Protein AF-H8Z3F2-F1 (afdb_monomer_lite)

Radius of gyration: 27.27 Å; chains: 1; bounding box: 40×105×62 Å

Sequence (216 aa):
MNASRNPQLLPAMNITLKPNFSTCLSTTRLISTASALVLAAPLAFAEPPPAPETPAESTSEADTAPASPAVAGADLSSLLDGVEHQCQYNKMLEGFWRHLANPKQAIGVLQPELQKAIGAISVTDQPDFRMYSIPVQGAWHQVPVKQIQFGLGKGNGIHVLMVEFDAAAPEAKAIFEPLVQRSKLDMANDPNNTLDATTDLVIDGGKARLICDLST

Secondary structure (DSSP, 8-state):
--------PPPP---------------------------PPP----PPPPP--------------PPPPP--SEE-HHHHTTTTTTTPPPHHHHHHHHTTTSHHHHHHTS-HHHHHHB-PPEEEE-SSEEEEEEEEEEEETTEEEEEEEEEEESSS--EEEEEEEEEEHHHHHHHHHHHHHHHHHHHHH-TT--S--EEEEEEETTEEEEEEE---

Structure (mmCIF, N/CA/C/O backbone):
data_AF-H8Z3F2-F1
#
_entry.id   AF-H8Z3F2-F1
#
loop_
_atom_site.group_PDB
_atom_site.id
_atom_site.type_symbol
_atom_site.label_atom_id
_atom_site.label_alt_id
_atom_site.label_comp_id
_atom_site.label_asym_id
_atom_site.label_entity_id
_atom_site.label_seq_id
_atom_site.pdbx_PDB_ins_code
_atom_site.Cartn_x
_atom_site.Cartn_y
_atom_site.Cartn_z
_atom_site.occupancy
_atom_site.B_iso_or_equiv
_atom_site.auth_seq_id
_atom_site.auth_comp_id
_atom_site.auth_asym_id
_atom_site.auth_atom_id
_atom_site.pdbx_PDB_model_num
ATOM 1 N N . MET A 1 1 ? 14.730 -54.551 1.389 1.00 47.25 1 MET A N 1
ATOM 2 C CA . MET A 1 1 ? 14.394 -54.009 0.055 1.00 47.25 1 MET A CA 1
ATOM 3 C C . MET A 1 1 ? 14.871 -52.563 0.028 1.00 47.25 1 MET A C 1
ATOM 5 O O . MET A 1 1 ? 14.254 -51.723 0.662 1.00 47.25 1 MET A O 1
ATOM 9 N N . ASN A 1 2 ? 16.040 -52.319 -0.569 1.00 41.19 2 ASN A N 1
ATOM 10 C CA . ASN A 1 2 ? 16.738 -51.028 -0.567 1.00 41.19 2 ASN A CA 1
ATOM 11 C C . ASN A 1 2 ? 16.450 -50.316 -1.894 1.00 41.19 2 ASN A C 1
ATOM 13 O O . ASN A 1 2 ? 16.889 -50.790 -2.940 1.00 41.19 2 ASN A O 1
ATOM 17 N N . ALA A 1 3 ? 15.703 -49.211 -1.867 1.00 45.97 3 ALA A N 1
ATOM 18 C CA . ALA A 1 3 ? 15.436 -48.404 -3.053 1.00 45.97 3 ALA A CA 1
ATOM 19 C C . ALA A 1 3 ? 16.428 -47.234 -3.105 1.00 45.97 3 ALA A C 1
ATOM 21 O O . ALA A 1 3 ? 16.240 -46.205 -2.460 1.00 45.97 3 ALA A O 1
ATOM 22 N N . SER A 1 4 ? 17.502 -47.435 -3.867 1.00 50.72 4 SER A N 1
ATOM 23 C CA . SER A 1 4 ? 18.488 -46.416 -4.221 1.00 50.72 4 SER A CA 1
ATOM 24 C C . SER A 1 4 ? 17.834 -45.378 -5.142 1.00 50.72 4 SER A C 1
ATOM 26 O O . SER A 1 4 ? 17.366 -45.727 -6.228 1.00 50.72 4 SER A O 1
ATOM 28 N N . ARG A 1 5 ? 17.741 -44.116 -4.704 1.00 57.03 5 ARG A N 1
ATOM 29 C CA . ARG A 1 5 ? 17.241 -43.005 -5.528 1.00 57.03 5 ARG A CA 1
ATOM 30 C C . ARG A 1 5 ? 18.414 -42.250 -6.139 1.00 57.03 5 ARG A C 1
ATOM 32 O O . ARG A 1 5 ? 19.226 -41.652 -5.446 1.00 57.03 5 ARG A O 1
ATOM 39 N N . ASN A 1 6 ? 18.448 -42.323 -7.460 1.00 51.03 6 ASN A N 1
ATOM 40 C CA . ASN A 1 6 ? 19.359 -41.671 -8.384 1.00 51.03 6 ASN A CA 1
ATOM 41 C C . ASN A 1 6 ? 19.037 -40.160 -8.466 1.00 51.03 6 ASN A C 1
ATOM 43 O O . ASN A 1 6 ? 17.912 -39.829 -8.849 1.00 51.03 6 ASN A O 1
ATOM 47 N N . PRO A 1 7 ? 19.946 -39.234 -8.110 1.00 59.22 7 PRO A N 1
ATOM 48 C CA . PRO A 1 7 ? 19.729 -37.812 -8.345 1.00 59.22 7 PRO A CA 1
ATOM 49 C C . PRO A 1 7 ? 20.079 -37.478 -9.801 1.00 59.22 7 PRO A C 1
ATOM 51 O O . PRO A 1 7 ? 21.246 -37.467 -10.189 1.00 59.22 7 PRO A O 1
ATOM 54 N N . GLN A 1 8 ? 19.062 -37.202 -10.622 1.00 55.94 8 GLN A N 1
ATOM 55 C CA . GLN A 1 8 ? 19.285 -36.595 -11.931 1.00 55.94 8 GLN A CA 1
ATOM 56 C C . GLN A 1 8 ? 19.782 -35.157 -11.750 1.00 55.94 8 GLN A C 1
ATOM 58 O O . GLN A 1 8 ? 19.056 -34.281 -11.283 1.00 55.94 8 GLN A O 1
ATOM 63 N N . LEU A 1 9 ? 21.038 -34.941 -12.135 1.00 50.53 9 LEU A N 1
ATOM 64 C CA . LEU A 1 9 ? 21.632 -33.634 -12.384 1.00 50.53 9 LEU A CA 1
ATOM 65 C C . LEU A 1 9 ? 20.908 -32.967 -13.561 1.00 50.53 9 LEU A C 1
ATOM 67 O O . LEU A 1 9 ? 20.954 -33.462 -14.686 1.00 50.53 9 LEU A O 1
ATOM 71 N N . LEU A 1 10 ? 20.246 -31.843 -13.295 1.00 58.44 10 LEU A N 1
ATOM 72 C CA . LEU A 1 10 ? 19.730 -30.955 -14.333 1.00 58.44 10 LEU A CA 1
ATOM 73 C C . LEU A 1 10 ? 20.900 -30.189 -14.983 1.00 58.44 10 LEU A C 1
ATOM 75 O O . LEU A 1 10 ? 21.820 -29.776 -14.272 1.00 58.44 10 LEU A O 1
ATOM 79 N N . PRO A 1 11 ? 20.892 -29.978 -16.311 1.00 56.69 11 PRO A N 1
ATOM 80 C CA . PRO A 1 11 ? 21.936 -29.223 -16.992 1.00 56.69 11 PRO A CA 1
ATOM 81 C C . PRO A 1 11 ? 21.843 -27.726 -16.666 1.00 56.69 11 PRO A C 1
ATOM 83 O O . PRO A 1 11 ? 20.770 -27.124 -16.723 1.00 56.69 11 PRO A O 1
ATOM 86 N N . ALA A 1 12 ? 22.992 -27.122 -16.357 1.00 48.47 12 ALA A N 1
ATOM 87 C CA . ALA A 1 12 ? 23.141 -25.684 -16.184 1.00 48.47 12 ALA A CA 1
ATOM 88 C C . ALA A 1 12 ? 22.830 -24.955 -17.503 1.00 48.47 12 ALA A C 1
ATOM 90 O O . ALA A 1 12 ? 23.524 -25.136 -18.506 1.00 48.47 12 ALA A O 1
ATOM 91 N N . MET A 1 13 ? 21.783 -24.129 -17.506 1.00 50.84 13 MET A N 1
ATOM 92 C CA . MET A 1 13 ? 21.494 -23.218 -18.610 1.00 50.84 13 MET A CA 1
ATOM 93 C C . MET A 1 13 ? 22.363 -21.965 -18.469 1.00 50.84 13 MET A C 1
ATOM 95 O O . MET A 1 13 ? 22.147 -21.142 -17.585 1.00 50.84 13 MET A O 1
ATOM 99 N N . ASN A 1 14 ? 23.345 -21.825 -19.358 1.00 45.72 14 ASN A N 1
ATOM 100 C CA . ASN A 1 14 ? 24.096 -20.588 -19.551 1.00 45.72 14 ASN A CA 1
ATOM 101 C C . ASN A 1 14 ? 23.210 -19.591 -20.312 1.00 45.72 14 ASN A C 1
ATOM 103 O O . ASN A 1 14 ? 23.039 -19.705 -21.526 1.00 45.72 14 ASN A O 1
ATOM 107 N N . ILE A 1 15 ? 22.631 -18.620 -19.605 1.00 47.56 15 ILE A N 1
ATOM 108 C CA . ILE A 1 15 ? 21.915 -17.500 -20.221 1.00 47.56 15 ILE A CA 1
ATOM 109 C C . ILE A 1 15 ? 22.942 -16.404 -20.522 1.00 47.56 15 ILE A C 1
ATOM 111 O O . ILE A 1 15 ? 23.370 -15.665 -19.640 1.00 47.56 15 ILE A O 1
ATOM 115 N N . THR A 1 16 ? 23.360 -16.307 -21.782 1.00 52.28 16 THR A N 1
ATOM 116 C CA . THR A 1 16 ? 24.150 -15.177 -22.283 1.00 52.28 16 THR A CA 1
ATOM 117 C C . THR A 1 16 ? 23.209 -14.014 -22.595 1.00 52.28 16 THR A C 1
ATOM 119 O O . THR A 1 16 ? 22.550 -14.001 -23.635 1.00 52.28 16 THR A O 1
ATOM 122 N N . LEU A 1 17 ? 23.142 -13.028 -21.700 1.00 47.72 17 LEU A N 1
ATOM 123 C CA . LEU A 1 17 ? 22.467 -11.756 -21.957 1.00 47.72 17 LEU A CA 1
ATOM 124 C C . LEU A 1 17 ? 23.341 -10.897 -22.885 1.00 47.72 17 LEU A C 1
ATOM 126 O O . LEU A 1 17 ? 24.473 -10.550 -22.551 1.00 47.72 17 LEU A O 1
ATOM 130 N N . LYS A 1 18 ? 22.818 -10.568 -24.071 1.00 47.97 18 LYS A N 1
ATOM 131 C CA . LYS A 1 18 ? 23.398 -9.552 -24.960 1.00 47.97 18 LYS A CA 1
ATOM 132 C C . LYS A 1 18 ? 23.050 -8.158 -24.421 1.00 47.97 18 LYS A C 1
ATOM 134 O O . LYS A 1 18 ? 21.864 -7.895 -24.233 1.00 47.97 18 LYS A O 1
ATOM 139 N N . PRO A 1 19 ? 24.016 -7.242 -24.243 1.00 53.50 19 PRO A N 1
ATOM 140 C CA . PRO A 1 19 ? 23.705 -5.852 -23.945 1.00 53.50 19 PRO A CA 1
ATOM 141 C C . PRO A 1 19 ? 23.246 -5.137 -25.225 1.00 53.50 19 PRO A C 1
ATOM 143 O O . PRO A 1 19 ? 24.023 -4.962 -26.164 1.00 53.50 19 PRO A O 1
ATOM 146 N N . ASN A 1 20 ? 21.982 -4.712 -25.266 1.00 49.91 20 ASN A N 1
ATOM 147 C CA . ASN A 1 20 ? 21.505 -3.732 -26.241 1.00 49.91 20 ASN A CA 1
ATOM 148 C C . ASN A 1 20 ? 21.832 -2.331 -25.711 1.00 49.91 20 ASN A C 1
ATOM 150 O O . ASN A 1 20 ? 21.048 -1.728 -24.984 1.00 49.91 20 ASN A O 1
ATOM 154 N N . PHE A 1 21 ? 23.004 -1.814 -26.078 1.00 43.78 21 PHE A N 1
ATOM 155 C CA . PHE A 1 21 ? 23.306 -0.392 -25.950 1.00 43.78 21 PHE A CA 1
ATOM 156 C C . PHE A 1 21 ? 22.496 0.375 -27.000 1.00 43.78 21 PHE A C 1
ATOM 158 O O . PHE A 1 21 ? 22.877 0.431 -28.168 1.00 43.78 21 PHE A O 1
ATOM 165 N N . SER A 1 22 ? 21.366 0.952 -26.590 1.00 50.03 22 SER A N 1
ATOM 166 C CA . SER A 1 22 ? 20.654 1.946 -27.393 1.00 50.03 22 SER A CA 1
ATOM 167 C C . SER A 1 22 ? 21.259 3.321 -27.119 1.00 50.03 22 SER A C 1
ATOM 169 O O . SER A 1 22 ? 20.998 3.960 -26.103 1.00 50.03 22 SER A O 1
ATOM 171 N N . THR A 1 23 ? 22.134 3.751 -28.020 1.00 44.69 23 THR A N 1
ATOM 172 C CA . THR A 1 23 ? 22.681 5.106 -28.083 1.00 44.69 23 THR A CA 1
ATOM 173 C C . THR A 1 23 ? 21.584 6.098 -28.475 1.00 44.69 23 THR A C 1
ATOM 175 O O . THR A 1 23 ? 21.249 6.207 -29.655 1.00 44.69 23 THR A O 1
ATOM 178 N N . CYS A 1 24 ? 21.050 6.859 -27.517 1.00 55.31 24 CYS A N 1
ATOM 179 C CA . CYS A 1 24 ? 20.302 8.079 -27.826 1.00 55.31 24 CYS A CA 1
ATOM 180 C C . CYS A 1 24 ? 21.289 9.222 -28.082 1.00 55.31 24 CYS A C 1
ATOM 182 O O . CYS A 1 24 ? 22.023 9.654 -27.194 1.00 55.31 24 CYS A O 1
ATOM 184 N N . LEU A 1 25 ? 21.315 9.669 -29.338 1.00 52.59 25 LEU A N 1
ATOM 185 C CA . LEU A 1 25 ? 22.133 10.766 -29.828 1.00 52.59 25 LEU A CA 1
ATOM 186 C C . LEU A 1 25 ? 21.828 12.083 -29.104 1.00 52.59 25 LEU A C 1
ATOM 188 O O . LEU A 1 25 ? 20.682 12.524 -29.013 1.00 52.59 25 LEU A O 1
ATOM 192 N N . SER A 1 26 ? 22.914 12.756 -28.725 1.00 44.03 26 SER A N 1
ATOM 193 C CA . SER A 1 26 ? 23.008 14.193 -28.495 1.00 44.03 26 SER A CA 1
ATOM 194 C C . SER A 1 26 ? 22.227 15.002 -29.528 1.00 44.03 26 SER A C 1
ATOM 196 O O . SER A 1 26 ? 22.496 14.921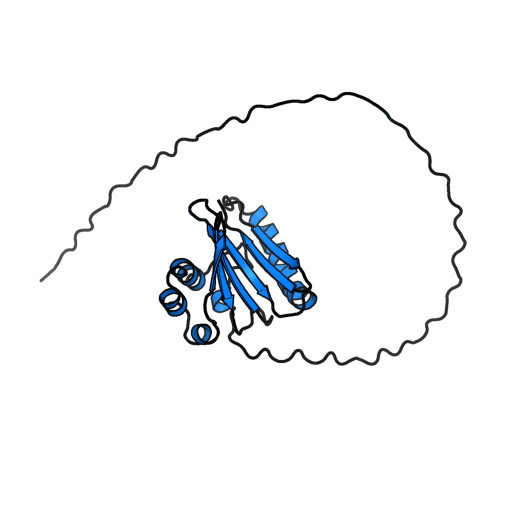 -30.725 1.00 44.03 26 SER A O 1
ATOM 198 N N . THR A 1 27 ? 21.361 15.897 -29.059 1.00 55.44 27 THR A N 1
ATOM 199 C CA . THR A 1 27 ? 21.069 17.136 -29.786 1.00 55.44 27 THR A CA 1
ATOM 200 C C . THR A 1 27 ? 21.371 18.312 -28.872 1.00 55.44 27 THR A C 1
ATOM 202 O O . THR A 1 27 ? 20.533 18.798 -28.118 1.00 55.44 27 THR A O 1
ATOM 205 N N . THR A 1 28 ? 22.621 18.751 -28.950 1.00 44.03 28 THR A N 1
ATOM 206 C CA . THR A 1 28 ? 23.117 20.014 -28.416 1.00 44.03 28 THR A CA 1
ATOM 207 C C . THR A 1 28 ? 22.370 21.166 -29.087 1.00 44.03 28 THR A C 1
ATOM 209 O O . THR A 1 28 ? 22.535 21.397 -30.284 1.00 44.03 28 THR A O 1
ATOM 212 N N . ARG A 1 29 ? 21.576 21.930 -28.330 1.00 56.56 29 ARG A N 1
ATOM 213 C CA . ARG A 1 29 ? 21.197 23.294 -28.721 1.00 56.56 29 ARG A CA 1
ATOM 214 C C . ARG A 1 29 ? 21.916 24.289 -27.819 1.00 56.56 29 ARG A C 1
ATOM 216 O O . ARG A 1 29 ? 21.545 24.503 -26.673 1.00 56.56 29 ARG A O 1
ATOM 223 N N . LEU A 1 30 ? 22.967 24.872 -28.388 1.00 50.91 30 LEU A N 1
ATOM 224 C CA . LEU A 1 30 ? 23.607 26.103 -27.943 1.00 50.91 30 LEU A CA 1
ATOM 225 C C . LEU A 1 30 ? 22.650 27.282 -28.181 1.00 50.91 30 LEU A C 1
ATOM 227 O O . LEU A 1 30 ? 22.303 27.570 -29.323 1.00 50.91 30 LEU A O 1
ATOM 231 N N . ILE A 1 31 ? 22.270 27.979 -27.113 1.00 58.66 31 ILE A N 1
ATOM 232 C CA . ILE A 1 31 ? 21.789 29.369 -27.133 1.00 58.66 31 ILE A CA 1
ATOM 233 C C . ILE A 1 31 ? 22.558 30.038 -25.985 1.00 58.66 31 ILE A C 1
ATOM 235 O O . ILE A 1 31 ? 22.337 29.727 -24.824 1.00 58.66 31 ILE A O 1
ATOM 239 N N . SER A 1 32 ? 23.721 30.626 -26.252 1.00 42.03 32 SER A N 1
ATOM 240 C CA . SER A 1 32 ? 23.921 32.008 -26.703 1.00 42.03 32 SER A CA 1
ATOM 241 C C . SER A 1 32 ? 23.367 33.069 -25.741 1.00 42.03 32 SER A C 1
ATOM 243 O O . SER A 1 32 ? 22.196 33.423 -25.781 1.00 42.03 32 SER A O 1
ATOM 245 N N . THR A 1 33 ? 24.316 33.630 -24.985 1.00 46.94 33 THR A N 1
ATOM 246 C CA . THR A 1 33 ? 24.495 35.055 -24.645 1.00 46.94 33 THR A CA 1
ATOM 247 C C . THR A 1 33 ? 23.558 35.769 -23.662 1.00 46.94 33 THR A C 1
ATOM 249 O O . THR A 1 33 ? 22.415 36.080 -23.963 1.00 46.94 33 THR A O 1
ATOM 252 N N . ALA A 1 34 ? 24.230 36.240 -22.601 1.00 42.25 34 ALA A N 1
ATOM 253 C CA . ALA A 1 34 ? 24.260 37.628 -22.130 1.00 42.25 34 ALA A CA 1
ATOM 254 C C . ALA A 1 34 ? 23.100 38.117 -21.253 1.00 42.25 34 ALA A C 1
ATOM 256 O O . ALA A 1 34 ? 22.035 38.476 -21.736 1.00 42.25 34 ALA A O 1
ATOM 257 N N . SER A 1 35 ? 23.397 38.366 -19.979 1.00 52.31 35 SER A N 1
ATOM 258 C CA . SER A 1 35 ? 23.731 39.721 -19.504 1.00 52.31 35 SER A CA 1
ATOM 259 C C . SER A 1 35 ? 23.700 39.754 -17.982 1.00 52.31 35 SER A C 1
ATOM 261 O O . SER A 1 35 ? 22.699 39.424 -17.354 1.00 52.31 35 SER A O 1
ATOM 263 N N . ALA A 1 36 ? 24.814 40.180 -17.394 1.00 50.94 36 ALA A N 1
ATOM 264 C CA . ALA A 1 36 ? 24.846 40.643 -16.022 1.00 50.94 36 ALA A CA 1
ATOM 265 C C . ALA A 1 36 ? 24.084 41.972 -15.931 1.00 50.94 36 ALA A C 1
ATOM 267 O O . ALA A 1 36 ? 24.409 42.917 -16.648 1.00 50.94 36 ALA A O 1
ATOM 268 N N . LEU A 1 37 ? 23.125 42.064 -15.013 1.00 52.41 37 LEU A N 1
ATOM 269 C CA . LEU A 1 37 ? 22.740 43.339 -14.426 1.00 52.41 37 LEU A CA 1
ATOM 270 C C . LEU A 1 37 ? 22.632 43.151 -12.914 1.00 52.41 37 LEU A C 1
ATOM 272 O O . LEU A 1 37 ? 21.680 42.580 -12.389 1.00 52.41 37 LEU A O 1
ATOM 276 N N . VAL A 1 38 ? 23.678 43.610 -12.235 1.00 50.09 38 VAL A N 1
ATOM 277 C CA . VAL A 1 38 ? 23.707 43.833 -10.795 1.00 50.09 38 VAL A CA 1
ATOM 278 C C . VAL A 1 38 ? 22.804 45.032 -10.518 1.00 50.09 38 VAL A C 1
ATOM 280 O O . VAL A 1 38 ? 23.149 46.160 -10.863 1.00 50.09 38 VAL A O 1
ATOM 283 N N . LEU A 1 39 ? 21.643 44.792 -9.914 1.00 57.66 39 LEU A N 1
ATOM 284 C CA . LEU A 1 39 ? 20.839 45.833 -9.281 1.00 57.66 39 LEU A CA 1
ATOM 285 C C . LEU A 1 39 ? 21.104 45.771 -7.779 1.00 57.66 39 LEU A C 1
ATOM 287 O O . LEU A 1 39 ? 20.685 44.845 -7.089 1.00 57.66 39 LEU A O 1
ATOM 291 N N . ALA A 1 40 ? 21.856 46.760 -7.301 1.00 54.59 40 ALA A N 1
ATOM 292 C CA . ALA A 1 40 ? 22.017 47.050 -5.888 1.00 54.59 40 ALA A CA 1
ATOM 293 C C . ALA A 1 40 ? 20.645 47.398 -5.291 1.00 54.59 40 ALA A C 1
ATOM 295 O O . ALA A 1 40 ? 19.999 48.352 -5.728 1.00 54.59 40 ALA A O 1
ATOM 296 N N . ALA A 1 41 ? 20.203 46.623 -4.303 1.00 60.72 41 ALA A N 1
ATOM 297 C CA . ALA A 1 41 ? 19.043 46.977 -3.499 1.00 60.72 41 ALA A CA 1
ATOM 298 C C . ALA A 1 41 ? 19.450 48.011 -2.426 1.00 60.72 41 ALA A C 1
ATOM 300 O O . ALA A 1 41 ? 20.522 47.878 -1.828 1.00 60.72 41 ALA A O 1
ATOM 301 N N . PRO A 1 42 ? 18.624 49.041 -2.178 1.00 57.78 42 PRO A N 1
ATOM 302 C CA . PRO A 1 42 ? 18.872 50.041 -1.148 1.00 57.78 42 PRO A CA 1
ATOM 303 C C . PRO A 1 42 ? 18.764 49.441 0.260 1.00 57.78 42 PRO A C 1
ATOM 305 O O . PRO A 1 42 ? 17.875 48.643 0.550 1.00 57.78 42 PRO A O 1
ATOM 308 N N . LEU A 1 43 ? 19.672 49.879 1.135 1.00 54.91 43 LEU A N 1
ATOM 309 C CA . LEU A 1 43 ? 19.636 49.675 2.582 1.00 54.91 43 LEU A CA 1
ATOM 310 C C . LEU A 1 43 ? 18.317 50.232 3.137 1.00 54.91 43 LEU A C 1
ATOM 312 O O . LEU A 1 43 ? 18.162 51.444 3.289 1.00 54.91 43 LEU A O 1
ATOM 316 N N . ALA A 1 44 ? 17.362 49.346 3.411 1.00 60.00 44 ALA A N 1
ATOM 317 C CA . ALA A 1 44 ? 16.165 49.690 4.156 1.00 60.00 44 ALA A CA 1
ATOM 318 C C . ALA A 1 44 ? 16.531 49.864 5.635 1.00 60.00 44 ALA A C 1
ATOM 320 O O . ALA A 1 44 ? 17.179 49.013 6.245 1.00 60.00 44 ALA A O 1
ATOM 321 N N . PHE A 1 45 ? 16.134 51.019 6.159 1.00 60.06 45 PHE A N 1
ATOM 322 C CA . PHE A 1 45 ? 16.208 51.434 7.551 1.00 60.06 45 PHE A CA 1
ATOM 323 C C . PHE A 1 45 ? 15.760 50.320 8.505 1.00 60.06 45 PHE A C 1
ATOM 325 O O . PHE A 1 45 ? 14.660 49.790 8.378 1.00 60.06 45 PHE A O 1
ATOM 332 N N . ALA A 1 46 ? 16.604 50.016 9.489 1.00 53.59 46 ALA A N 1
ATOM 333 C CA . ALA A 1 46 ? 16.205 49.250 10.657 1.00 53.59 46 ALA A CA 1
ATOM 334 C C . ALA A 1 46 ? 15.257 50.111 11.506 1.00 53.59 46 ALA A C 1
ATOM 336 O O . ALA A 1 46 ? 15.677 51.117 12.082 1.00 53.59 46 ALA A O 1
ATOM 337 N N . GLU A 1 47 ? 13.982 49.731 11.566 1.00 69.44 47 GLU A N 1
ATOM 338 C CA . GLU A 1 47 ? 13.080 50.215 12.609 1.00 69.44 47 GLU A CA 1
ATOM 339 C C . GLU A 1 47 ? 13.560 49.707 13.982 1.00 69.44 47 GLU A C 1
ATOM 341 O O . GLU A 1 47 ? 14.018 48.563 14.096 1.00 69.44 47 GLU A O 1
ATOM 346 N N . PRO A 1 48 ? 13.504 50.548 15.028 1.00 74.69 48 PRO A N 1
ATOM 347 C CA . PRO A 1 48 ? 13.857 50.146 16.381 1.00 74.69 48 PRO A CA 1
ATOM 348 C C . PRO A 1 48 ? 12.902 49.050 16.883 1.00 74.69 48 PRO A C 1
ATOM 350 O O . PRO A 1 48 ? 11.707 49.091 16.584 1.00 74.69 48 PRO A O 1
ATOM 353 N N . PRO A 1 49 ? 13.404 48.076 17.661 1.00 75.44 49 PRO A N 1
ATOM 354 C CA . PRO A 1 49 ? 12.580 46.989 18.168 1.00 75.44 49 PRO A CA 1
ATOM 355 C C . PRO A 1 49 ? 11.467 47.530 19.084 1.00 75.44 49 PRO A C 1
ATOM 357 O O . PRO A 1 49 ? 11.745 48.393 19.925 1.00 75.44 49 PRO A O 1
ATOM 360 N N . PRO A 1 50 ? 10.223 47.031 18.963 1.00 76.06 50 PRO A N 1
ATOM 361 C CA . PRO A 1 50 ? 9.179 47.322 19.935 1.00 76.06 50 PRO A CA 1
ATOM 362 C C . PRO A 1 50 ? 9.574 46.798 21.324 1.00 76.06 50 PRO A C 1
ATOM 364 O O . PRO A 1 50 ? 10.310 45.819 21.465 1.00 76.06 50 PRO A O 1
ATOM 367 N N . ALA A 1 51 ? 9.109 47.514 22.348 1.00 73.88 51 ALA A N 1
ATOM 368 C CA . ALA A 1 51 ? 9.377 47.264 23.759 1.00 73.88 51 ALA A CA 1
ATOM 369 C C . ALA A 1 51 ? 9.021 45.822 24.191 1.00 73.88 51 ALA A C 1
ATOM 371 O O . ALA A 1 51 ? 8.127 45.213 23.604 1.00 73.88 51 ALA A O 1
ATOM 372 N N . PRO A 1 52 ? 9.680 45.279 25.233 1.00 63.94 52 PRO A N 1
ATOM 373 C CA . PRO A 1 52 ? 9.347 43.969 25.781 1.00 63.94 52 PRO A CA 1
ATOM 374 C C . PRO A 1 52 ? 7.947 44.008 26.401 1.00 63.94 52 PRO A C 1
ATOM 376 O O . PRO A 1 52 ? 7.754 44.557 27.486 1.00 63.94 52 PRO A O 1
ATOM 379 N N . GLU A 1 53 ? 6.965 43.440 25.705 1.00 64.88 53 GLU A N 1
ATOM 380 C CA . GLU A 1 53 ? 5.647 43.206 26.279 1.00 64.88 53 GLU A CA 1
ATOM 381 C C . GLU A 1 53 ? 5.719 42.040 27.272 1.00 64.88 53 GLU A C 1
ATOM 383 O O . GLU A 1 53 ? 6.257 40.964 27.009 1.00 64.88 53 GLU A O 1
ATOM 388 N N . THR A 1 54 ? 5.216 42.336 28.463 1.00 67.38 54 THR A N 1
ATOM 389 C CA . THR A 1 54 ? 5.090 41.510 29.658 1.00 67.38 54 THR A CA 1
ATOM 390 C C . THR A 1 54 ? 4.562 40.099 29.352 1.00 67.38 54 THR A C 1
ATOM 392 O O . THR A 1 54 ? 3.601 39.967 28.593 1.00 67.38 54 THR A O 1
ATOM 395 N N . PRO A 1 55 ? 5.112 39.038 29.972 1.00 54.31 55 PRO A N 1
ATOM 396 C CA . PRO A 1 55 ? 4.611 37.683 29.790 1.00 54.31 55 PRO A CA 1
ATOM 397 C C . PRO A 1 55 ? 3.209 37.568 30.398 1.00 54.31 55 PRO A C 1
ATOM 399 O O . PRO A 1 55 ? 3.047 37.552 31.618 1.00 54.31 55 PRO A O 1
ATOM 402 N N . ALA A 1 56 ? 2.188 37.499 29.545 1.00 62.22 56 ALA A N 1
ATOM 403 C CA . ALA A 1 56 ? 0.878 37.023 29.953 1.00 62.22 56 ALA A CA 1
ATOM 404 C C . ALA A 1 56 ? 1.000 35.520 30.226 1.00 62.22 56 ALA A C 1
ATOM 406 O O . ALA A 1 56 ? 1.178 34.709 29.317 1.00 62.22 56 ALA A O 1
ATOM 407 N N . GLU A 1 57 ? 0.965 35.192 31.512 1.00 55.59 57 GLU A N 1
ATOM 408 C CA . GLU A 1 57 ? 0.800 33.862 32.079 1.00 55.59 57 GLU A CA 1
ATOM 409 C C . GLU A 1 57 ? -0.471 33.227 31.494 1.00 55.59 57 GLU A C 1
ATOM 411 O O . GLU A 1 57 ? -1.582 33.425 31.977 1.00 55.59 57 GLU A O 1
ATOM 416 N N . SER A 1 58 ? -0.308 32.524 30.374 1.00 56.84 58 SER A N 1
ATOM 417 C CA . SER A 1 58 ? -1.359 31.719 29.769 1.00 56.84 58 SER A CA 1
ATOM 418 C C . SER A 1 58 ? -1.297 30.347 30.420 1.00 56.84 58 SER A C 1
ATOM 420 O O . SER A 1 58 ? -0.490 29.488 30.056 1.00 56.84 58 SER A O 1
ATOM 422 N N . THR A 1 59 ? -2.118 30.176 31.451 1.00 50.91 59 THR A N 1
ATOM 423 C CA . THR A 1 59 ? -2.506 28.884 32.007 1.00 50.91 59 THR A CA 1
ATOM 424 C C . THR A 1 59 ? -3.003 27.987 30.874 1.00 50.91 59 THR A C 1
ATOM 426 O O . THR A 1 59 ? -4.160 28.063 30.469 1.00 50.91 59 THR A O 1
ATOM 429 N N . SER A 1 60 ? -2.109 27.147 30.345 1.00 52.47 60 SER A N 1
ATOM 430 C CA . SER A 1 60 ? -2.478 25.975 29.557 1.00 52.47 60 SER A CA 1
ATOM 431 C C . SER A 1 60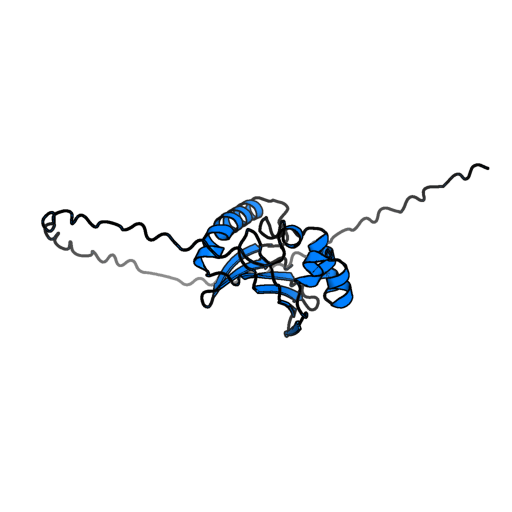 ? -3.169 25.001 30.498 1.00 52.47 60 SER A C 1
ATOM 433 O O . SER A 1 60 ? -2.522 24.212 31.187 1.00 52.47 60 SER A O 1
ATOM 435 N N . GLU A 1 61 ? -4.495 25.088 30.551 1.00 51.50 61 GLU A N 1
ATOM 436 C CA . GLU A 1 61 ? -5.318 23.941 30.894 1.00 51.50 61 GLU A CA 1
ATOM 437 C C . GLU A 1 61 ? -4.863 22.788 29.999 1.00 51.50 61 GLU A C 1
ATOM 439 O O . GLU A 1 61 ? -4.854 22.892 28.772 1.00 51.50 61 GLU A O 1
ATOM 444 N N . ALA A 1 62 ? -4.371 21.732 30.645 1.00 55.09 62 ALA A N 1
ATOM 445 C CA . ALA A 1 62 ? -3.998 20.488 30.011 1.00 55.09 62 ALA A CA 1
ATOM 446 C C . ALA A 1 62 ? -5.259 19.895 29.380 1.00 55.09 62 ALA A C 1
ATOM 448 O O . ALA A 1 62 ? -5.996 19.139 30.017 1.00 55.09 62 ALA A O 1
ATOM 449 N N . ASP A 1 63 ? -5.510 20.296 28.136 1.00 45.53 63 ASP A N 1
ATOM 450 C CA . ASP A 1 63 ? -6.467 19.669 27.250 1.00 45.53 63 ASP A CA 1
ATOM 451 C C . ASP A 1 63 ? -6.013 18.217 27.128 1.00 45.53 63 ASP A C 1
ATOM 453 O O . ASP A 1 63 ? -4.993 17.882 26.515 1.00 45.53 63 ASP A O 1
ATOM 457 N N . THR A 1 64 ? -6.693 17.370 27.894 1.00 56.34 64 THR A N 1
ATOM 458 C CA . THR A 1 64 ? -6.475 15.936 27.914 1.00 56.34 64 THR A CA 1
ATOM 459 C C . THR A 1 64 ? -6.922 15.466 26.546 1.00 56.34 64 THR A C 1
ATOM 461 O O . THR A 1 64 ? -8.105 15.200 26.344 1.00 56.34 64 THR A O 1
ATOM 464 N N . ALA A 1 65 ? -5.975 15.448 25.601 1.00 57.97 65 ALA A N 1
ATOM 465 C CA . ALA A 1 65 ? -6.196 14.973 24.250 1.00 57.97 65 ALA A CA 1
ATOM 466 C C . ALA A 1 65 ? -6.967 13.651 24.363 1.00 57.97 65 ALA A C 1
ATOM 468 O O . ALA A 1 65 ? -6.488 12.741 25.055 1.00 57.97 65 ALA A O 1
ATOM 469 N N . PRO A 1 66 ? -8.185 13.562 23.799 1.00 53.00 66 PRO A N 1
ATOM 470 C CA . PRO A 1 66 ? -9.012 12.382 23.957 1.00 53.00 66 PRO A CA 1
ATOM 471 C C . PRO A 1 66 ? -8.190 11.182 23.503 1.00 53.00 66 PRO A C 1
ATOM 473 O O . PRO A 1 66 ? -7.667 11.172 22.388 1.00 53.00 66 PRO A O 1
ATOM 476 N N . ALA A 1 67 ? -8.020 10.215 24.408 1.00 54.97 67 ALA A N 1
ATOM 477 C CA . ALA A 1 67 ? -7.321 8.975 24.120 1.00 54.97 67 ALA A CA 1
ATOM 478 C C . ALA A 1 67 ? -7.890 8.415 22.814 1.00 54.97 67 ALA A C 1
ATOM 480 O O . ALA A 1 67 ? -9.094 8.157 22.733 1.00 54.97 67 ALA A O 1
ATOM 481 N N . SER A 1 68 ? -7.032 8.321 21.791 1.00 55.00 68 SER A N 1
ATOM 482 C CA . SER A 1 68 ? -7.434 7.872 20.460 1.00 55.00 68 SER A CA 1
ATOM 483 C C . SER A 1 68 ? -8.191 6.548 20.621 1.00 55.00 68 SER A C 1
ATOM 485 O O . SER A 1 68 ? -7.685 5.654 21.313 1.00 55.00 68 SER A O 1
ATOM 487 N N . PRO A 1 69 ? -9.433 6.434 20.115 1.00 56.19 69 PRO A N 1
ATOM 488 C CA . PRO A 1 69 ? -10.261 5.262 20.351 1.00 56.19 69 PRO A CA 1
ATOM 489 C C . PRO A 1 69 ? -9.500 4.019 19.896 1.00 56.19 69 PRO A C 1
ATOM 491 O O . PRO A 1 69 ? -8.990 3.978 18.779 1.00 56.19 69 PRO A O 1
ATOM 494 N N . ALA A 1 70 ? -9.405 3.016 20.774 1.00 57.50 70 ALA A N 1
ATOM 495 C CA . ALA A 1 70 ? -8.776 1.744 20.445 1.00 57.50 70 ALA A CA 1
ATOM 496 C C . ALA A 1 70 ? -9.379 1.219 19.134 1.00 57.50 70 ALA A C 1
ATOM 498 O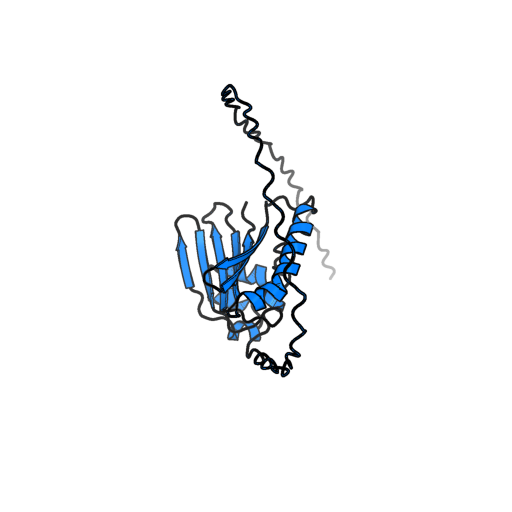 O . ALA A 1 70 ? -10.587 0.982 19.054 1.00 57.50 70 ALA A O 1
ATOM 499 N N . VAL A 1 71 ? -8.547 1.106 18.098 1.00 61.47 71 VAL A N 1
ATOM 500 C CA . VAL A 1 71 ? -8.999 0.765 16.749 1.00 61.47 71 VAL A CA 1
ATOM 501 C C . VAL A 1 71 ? -9.548 -0.658 16.773 1.00 61.47 71 VAL A C 1
ATOM 503 O O . VAL A 1 71 ? -8.800 -1.626 16.890 1.00 61.47 71 VAL A O 1
ATOM 506 N N . ALA A 1 72 ? -10.870 -0.793 16.698 1.00 65.94 72 ALA A N 1
ATOM 507 C CA . ALA A 1 72 ? -11.519 -2.087 16.563 1.00 65.94 72 ALA A CA 1
ATOM 508 C C . ALA A 1 72 ? -11.283 -2.604 15.135 1.00 65.94 72 ALA A C 1
ATOM 510 O O . ALA A 1 72 ? -11.918 -2.142 14.190 1.00 65.94 72 ALA A O 1
ATOM 511 N N . GLY A 1 73 ? -10.346 -3.536 14.964 1.00 86.12 73 GLY A N 1
ATOM 512 C CA . GLY A 1 73 ? -10.012 -4.109 13.660 1.00 86.12 73 GLY A CA 1
ATOM 513 C C . GLY A 1 73 ? -8.916 -5.168 13.746 1.00 86.12 73 GLY A C 1
ATOM 514 O O . GLY A 1 73 ? -8.325 -5.372 14.806 1.00 86.12 73 GLY A O 1
ATOM 515 N N . ALA A 1 74 ? -8.659 -5.861 12.635 1.00 94.38 74 ALA A N 1
ATOM 516 C CA . ALA A 1 74 ? -7.538 -6.796 12.553 1.00 94.38 74 ALA A CA 1
ATOM 517 C C . ALA A 1 74 ? -6.196 -6.050 12.519 1.00 94.38 74 ALA A C 1
ATOM 519 O O . ALA A 1 74 ? -6.093 -4.964 11.944 1.00 94.38 74 ALA A O 1
ATOM 520 N N . ASP A 1 75 ? -5.157 -6.656 13.090 1.00 96.38 75 ASP A N 1
ATOM 521 C CA . ASP A 1 75 ? -3.788 -6.177 12.917 1.00 96.38 75 ASP A CA 1
ATOM 522 C C . ASP A 1 75 ? -3.264 -6.586 11.533 1.00 96.38 75 ASP A C 1
ATOM 524 O O . ASP A 1 75 ? -3.070 -7.767 11.234 1.00 96.38 75 ASP A O 1
ATOM 528 N N . LEU A 1 76 ? -3.041 -5.592 10.676 1.00 97.56 76 LEU A N 1
ATOM 529 C CA . LEU A 1 76 ? -2.543 -5.776 9.316 1.00 97.56 76 LEU A CA 1
ATOM 530 C C . LEU A 1 76 ? -1.020 -5.910 9.263 1.00 97.56 76 LEU A C 1
ATOM 532 O O . LEU A 1 76 ? -0.489 -6.175 8.186 1.00 97.56 76 LEU A O 1
ATOM 536 N N . SER A 1 77 ? -0.315 -5.771 10.392 1.00 96.81 77 SER A N 1
ATOM 537 C CA . SER A 1 77 ? 1.151 -5.828 10.435 1.00 96.81 77 SER A CA 1
ATOM 538 C C . SER A 1 77 ? 1.675 -7.141 9.858 1.00 96.81 77 SER A C 1
ATOM 540 O O . SER A 1 77 ? 2.582 -7.123 9.044 1.00 96.81 77 SER A O 1
ATOM 542 N N . SER A 1 78 ? 1.036 -8.282 10.139 1.00 95.94 78 SER A N 1
ATOM 543 C CA . SER A 1 78 ? 1.451 -9.575 9.562 1.00 95.94 78 SER A CA 1
ATOM 544 C C . SER A 1 78 ? 1.332 -9.673 8.031 1.00 95.94 78 SER A C 1
ATOM 546 O O . SER A 1 78 ? 2.010 -10.499 7.419 1.00 95.94 78 SER A O 1
ATOM 548 N N . LEU A 1 79 ? 0.469 -8.859 7.413 1.00 97.50 79 LEU A N 1
ATOM 549 C CA . LEU A 1 79 ? 0.298 -8.793 5.963 1.00 97.50 79 LEU A CA 1
ATOM 550 C C . LEU A 1 79 ? 1.205 -7.732 5.337 1.00 97.50 79 LEU A C 1
ATOM 552 O O . LEU A 1 79 ? 1.749 -7.978 4.268 1.00 97.50 79 LEU A O 1
ATOM 556 N N . LEU A 1 80 ? 1.363 -6.575 5.979 1.00 97.88 80 LEU A N 1
ATOM 557 C CA . LEU A 1 80 ? 2.070 -5.413 5.430 1.00 97.88 80 LEU A CA 1
ATOM 558 C C . LEU A 1 80 ? 3.514 -5.262 5.932 1.00 97.88 80 LEU A C 1
ATOM 560 O O . LEU A 1 80 ? 4.187 -4.322 5.529 1.00 97.88 80 LEU A O 1
ATOM 564 N N . ASP A 1 81 ? 4.001 -6.180 6.768 1.00 96.06 81 ASP A N 1
ATOM 565 C CA . ASP A 1 81 ? 5.387 -6.191 7.248 1.00 96.06 81 ASP A CA 1
ATOM 566 C C . ASP A 1 81 ? 6.383 -6.136 6.083 1.00 96.06 81 ASP A C 1
ATOM 568 O O . ASP A 1 81 ? 6.309 -6.961 5.161 1.00 96.06 81 ASP A O 1
ATOM 572 N N . GLY A 1 82 ? 7.294 -5.162 6.153 1.00 95.62 82 GLY A N 1
ATOM 573 C CA . GLY A 1 82 ? 8.349 -4.916 5.172 1.00 95.62 82 GLY A CA 1
ATOM 574 C C . GLY A 1 82 ? 7.986 -3.904 4.083 1.00 95.62 82 GLY A C 1
ATOM 575 O O . GLY A 1 82 ? 8.879 -3.371 3.430 1.00 95.62 82 GLY A O 1
ATOM 576 N N . VAL A 1 83 ? 6.708 -3.567 3.896 1.00 97.00 83 VAL A N 1
ATOM 577 C CA . VAL A 1 83 ? 6.267 -2.630 2.845 1.00 97.00 83 VAL A CA 1
ATOM 578 C C . VAL A 1 83 ? 6.884 -1.241 3.046 1.00 97.00 83 VAL A C 1
ATOM 580 O O . VAL A 1 83 ? 7.361 -0.611 2.105 1.00 97.00 83 VAL A O 1
ATOM 583 N N . GLU A 1 84 ? 6.938 -0.786 4.290 1.00 95.31 84 GLU A N 1
ATOM 584 C CA . GLU A 1 84 ? 7.575 0.452 4.725 1.00 95.31 84 GLU A CA 1
ATOM 585 C C . GLU A 1 84 ? 9.112 0.386 4.756 1.00 95.31 84 GLU A C 1
ATOM 587 O O . GLU A 1 84 ? 9.752 1.423 4.915 1.00 95.31 84 GLU A O 1
ATOM 592 N N . HIS A 1 85 ? 9.701 -0.801 4.572 1.00 94.38 85 HIS A N 1
ATOM 593 C CA . HIS A 1 85 ? 11.141 -1.058 4.535 1.00 94.38 85 HIS A CA 1
ATOM 594 C C . HIS A 1 85 ? 11.561 -1.551 3.146 1.00 94.38 85 HIS A C 1
ATOM 596 O O . HIS A 1 85 ? 11.637 -2.746 2.875 1.00 94.38 85 HIS A O 1
ATOM 602 N N . GLN A 1 86 ? 11.875 -0.615 2.256 1.00 93.56 86 GLN A N 1
ATOM 603 C CA . GLN A 1 86 ? 12.301 -0.870 0.881 1.00 93.56 86 GLN A CA 1
ATOM 604 C C . GLN A 1 86 ? 11.271 -1.633 0.024 1.00 93.56 86 GLN A C 1
ATOM 606 O O . GLN A 1 86 ? 11.653 -2.403 -0.856 1.00 93.56 86 GLN A O 1
ATOM 611 N N . CYS A 1 87 ? 9.967 -1.435 0.255 1.00 94.94 87 CYS A N 1
ATOM 612 C CA . CYS A 1 87 ? 8.907 -2.119 -0.498 1.00 94.94 87 CYS A CA 1
ATOM 613 C C . CYS A 1 87 ? 9.010 -3.658 -0.442 1.00 94.94 87 CYS A C 1
ATOM 615 O O . CYS A 1 87 ? 8.601 -4.340 -1.383 1.00 94.94 87 CYS A O 1
ATOM 617 N N . GLN A 1 88 ? 9.565 -4.224 0.634 1.00 95.00 88 GLN A N 1
ATOM 618 C CA . GLN A 1 88 ? 9.769 -5.664 0.742 1.00 95.00 88 GLN A CA 1
ATOM 619 C C . GLN A 1 88 ? 8.448 -6.372 1.029 1.00 95.00 88 GLN A C 1
ATOM 621 O O . GLN A 1 88 ? 7.770 -6.100 2.017 1.00 95.00 88 GLN A O 1
ATOM 626 N N . TYR A 1 89 ? 8.071 -7.312 0.164 1.00 95.56 89 TYR A N 1
ATOM 627 C CA . TYR A 1 89 ? 6.852 -8.087 0.362 1.00 95.56 89 TYR A CA 1
ATOM 628 C C . TYR A 1 89 ? 7.171 -9.371 1.112 1.00 95.56 89 TYR A C 1
ATOM 630 O O . TYR A 1 89 ? 7.934 -10.219 0.648 1.00 95.56 89 TYR A O 1
ATOM 638 N N . ASN A 1 90 ? 6.535 -9.561 2.263 1.00 96.69 90 ASN A N 1
ATOM 639 C CA . ASN A 1 90 ? 6.559 -10.859 2.917 1.00 96.69 90 ASN A CA 1
ATOM 640 C C . ASN A 1 90 ? 5.810 -11.920 2.079 1.00 96.69 90 ASN A C 1
ATOM 642 O O . ASN A 1 90 ? 5.011 -11.622 1.187 1.00 96.69 90 ASN A O 1
ATOM 646 N N . LYS A 1 91 ? 6.021 -13.201 2.405 1.00 96.88 91 LYS A N 1
ATOM 647 C CA . LYS A 1 91 ? 5.440 -14.336 1.661 1.00 96.88 91 LYS A CA 1
ATOM 648 C C . LYS A 1 91 ? 3.911 -14.324 1.597 1.00 96.88 91 LYS A C 1
ATOM 650 O O . LYS A 1 91 ? 3.346 -14.848 0.637 1.00 96.88 91 LYS A O 1
ATOM 655 N N . MET A 1 92 ? 3.241 -13.790 2.620 1.00 96.81 92 MET A N 1
ATOM 656 C CA . MET A 1 92 ? 1.780 -13.728 2.642 1.00 96.81 92 MET A CA 1
ATOM 657 C C . MET A 1 92 ? 1.279 -12.684 1.649 1.00 96.81 92 MET A C 1
ATOM 659 O O . MET A 1 92 ? 0.425 -13.007 0.825 1.00 96.81 92 MET A O 1
ATOM 663 N N . LEU A 1 93 ? 1.850 -11.476 1.680 1.00 97.69 93 LEU A N 1
ATOM 664 C CA . LEU A 1 93 ? 1.551 -10.417 0.721 1.00 97.69 93 LEU A CA 1
ATOM 665 C C . LEU A 1 93 ? 1.869 -10.863 -0.704 1.00 97.69 93 LEU A C 1
ATOM 667 O O . LEU A 1 93 ? 1.056 -10.666 -1.605 1.00 97.69 93 LEU A O 1
ATOM 671 N N . GLU A 1 94 ? 3.005 -11.543 -0.890 1.00 96.56 94 GLU A N 1
ATOM 672 C CA . GLU A 1 94 ? 3.384 -12.135 -2.169 1.00 96.56 94 GLU A CA 1
ATOM 673 C C . GLU A 1 94 ? 2.351 -13.124 -2.708 1.00 96.56 94 GLU A C 1
ATOM 675 O O . GLU A 1 94 ? 1.948 -13.051 -3.869 1.00 96.56 94 GLU A O 1
ATOM 680 N N . GLY A 1 95 ? 1.922 -14.065 -1.866 1.00 96.75 95 GLY A N 1
ATOM 681 C CA . GLY A 1 95 ? 0.875 -15.013 -2.226 1.00 96.75 95 GLY A CA 1
ATOM 682 C C . GLY A 1 95 ? -0.437 -14.301 -2.544 1.00 96.75 95 GLY A C 1
ATOM 683 O O . GLY A 1 95 ? -1.086 -14.619 -3.540 1.00 96.75 95 GLY A O 1
ATOM 684 N N . PHE A 1 96 ? -0.800 -13.306 -1.734 1.00 97.19 96 PHE A N 1
ATOM 685 C CA . PHE A 1 96 ? -2.037 -12.556 -1.892 1.00 97.19 96 PHE A CA 1
ATOM 686 C C . PHE A 1 96 ? -2.085 -11.844 -3.244 1.00 97.19 96 PHE A C 1
ATOM 688 O O . PHE A 1 96 ? -3.024 -12.066 -4.013 1.00 97.19 96 PHE A O 1
ATOM 695 N N . TRP A 1 97 ? -1.054 -11.059 -3.582 1.00 95.06 97 TRP A N 1
ATOM 696 C CA . TRP A 1 97 ? -1.057 -10.281 -4.821 1.00 95.06 97 TRP A CA 1
ATOM 697 C C . TRP A 1 97 ? -0.999 -11.170 -6.069 1.00 95.06 97 TRP A C 1
ATOM 699 O O . TRP A 1 97 ? -1.722 -10.915 -7.034 1.00 95.06 97 TRP A O 1
ATOM 709 N N . ARG A 1 98 ? -0.226 -12.270 -6.046 1.00 95.56 98 ARG A N 1
ATOM 710 C CA . ARG A 1 98 ? -0.139 -13.222 -7.175 1.00 95.56 98 ARG A CA 1
ATOM 711 C C . ARG A 1 98 ? -1.487 -13.850 -7.522 1.00 95.56 98 ARG A C 1
ATOM 713 O O . ARG A 1 98 ? -1.716 -14.222 -8.672 1.00 95.56 98 ARG A O 1
ATOM 720 N N . HIS A 1 99 ? -2.382 -13.964 -6.543 1.00 97.00 99 HIS A N 1
ATOM 721 C CA . HIS A 1 99 ? -3.706 -14.547 -6.719 1.00 97.00 99 HIS A CA 1
ATOM 722 C C . HIS A 1 99 ? -4.823 -13.513 -6.925 1.00 97.00 99 HIS A C 1
ATOM 724 O O . HIS A 1 99 ? -5.972 -13.924 -7.068 1.00 97.00 99 HIS A O 1
ATOM 730 N N . LEU A 1 100 ? -4.539 -12.204 -7.016 1.00 95.06 100 LEU A N 1
ATOM 731 C CA . LEU A 1 100 ? -5.573 -11.156 -7.153 1.00 95.06 100 LEU A CA 1
ATOM 732 C C . LEU A 1 100 ? -6.487 -11.323 -8.374 1.00 95.06 100 LEU A C 1
ATOM 734 O O . LEU A 1 100 ? -7.650 -10.923 -8.331 1.00 95.06 100 LEU A O 1
ATOM 738 N N . ALA A 1 101 ? -6.009 -11.978 -9.436 1.00 93.06 101 ALA A N 1
ATOM 739 C CA . ALA A 1 101 ? -6.834 -12.336 -10.591 1.00 93.06 101 ALA A CA 1
ATOM 740 C C . ALA A 1 101 ? -8.001 -13.287 -10.237 1.00 93.06 101 ALA A C 1
ATOM 742 O O . ALA A 1 101 ? -8.980 -13.370 -10.977 1.00 93.06 101 ALA A O 1
ATOM 743 N N . ASN A 1 102 ? -7.917 -13.995 -9.106 1.00 95.88 102 ASN A N 1
ATOM 744 C CA . ASN A 1 102 ? -8.983 -14.804 -8.532 1.00 95.88 102 ASN A CA 1
ATOM 745 C C . ASN A 1 102 ? -9.205 -14.410 -7.056 1.00 95.88 102 ASN A C 1
ATOM 747 O O . ASN A 1 102 ? -8.594 -15.003 -6.164 1.00 95.88 102 ASN A O 1
ATOM 751 N N . PRO A 1 103 ? -10.125 -13.465 -6.771 1.00 93.56 103 PRO A N 1
ATOM 752 C CA . PRO A 1 103 ? -10.355 -12.942 -5.423 1.00 93.56 103 PRO A CA 1
ATOM 753 C C . PRO A 1 103 ? -10.568 -14.005 -4.340 1.00 93.56 103 PRO A C 1
ATOM 755 O O . PRO A 1 103 ? -10.086 -13.854 -3.221 1.00 93.56 103 PRO A O 1
ATOM 758 N N . LYS A 1 104 ? -11.244 -15.116 -4.666 1.00 95.06 104 LYS A N 1
ATOM 759 C CA . LYS A 1 104 ? -11.467 -16.210 -3.706 1.00 95.06 104 LYS A CA 1
ATOM 760 C C . LYS A 1 104 ? -10.162 -16.906 -3.320 1.00 95.06 104 LYS A C 1
ATOM 762 O O . LYS A 1 104 ? -9.981 -17.248 -2.157 1.00 95.06 104 LYS A O 1
ATOM 767 N N . GLN A 1 105 ? -9.269 -17.120 -4.286 1.00 96.44 105 GLN A N 1
ATOM 768 C CA . GLN A 1 105 ? -7.953 -17.704 -4.022 1.00 96.44 105 GLN A CA 1
ATOM 769 C C . GLN A 1 105 ? -7.053 -16.723 -3.273 1.00 96.44 105 GLN A C 1
ATOM 771 O O . GLN A 1 105 ? -6.411 -17.139 -2.316 1.00 96.44 105 GLN A O 1
ATOM 776 N N . ALA A 1 106 ? -7.057 -15.438 -3.650 1.00 96.81 106 ALA A N 1
ATOM 777 C CA . ALA A 1 106 ? -6.301 -14.403 -2.945 1.00 96.81 106 ALA A CA 1
ATOM 778 C C . ALA A 1 106 ? -6.682 -14.351 -1.461 1.00 96.81 106 ALA A C 1
ATOM 780 O O . ALA A 1 106 ? -5.829 -14.491 -0.595 1.00 96.81 106 ALA A O 1
ATOM 781 N N . ILE A 1 107 ? -7.975 -14.257 -1.146 1.00 96.12 107 ILE A N 1
ATOM 782 C CA . ILE A 1 107 ? -8.437 -14.249 0.249 1.00 96.12 107 ILE A CA 1
ATOM 783 C C . ILE A 1 107 ? -8.056 -15.556 0.964 1.00 96.12 107 ILE A C 1
ATOM 785 O O . ILE A 1 107 ? -7.656 -15.528 2.124 1.00 96.12 107 ILE A O 1
ATOM 789 N N . GLY A 1 108 ? -8.105 -16.697 0.270 1.00 96.56 108 GLY A N 1
ATOM 790 C CA . GLY A 1 108 ? -7.765 -18.003 0.835 1.00 96.56 108 GLY A CA 1
ATOM 791 C C . GLY A 1 108 ? -6.314 -18.164 1.307 1.00 96.56 108 GLY A C 1
ATOM 792 O O . GLY A 1 108 ? -6.062 -19.052 2.120 1.00 96.56 108 GLY A O 1
ATOM 793 N N . VAL A 1 109 ? -5.370 -17.331 0.845 1.00 96.44 109 VAL A N 1
ATOM 794 C CA . VAL A 1 109 ? -3.976 -17.371 1.334 1.00 96.44 109 VAL A CA 1
ATOM 795 C C . VAL A 1 109 ? -3.761 -16.592 2.634 1.00 96.44 109 VAL A C 1
ATOM 797 O O . VAL A 1 109 ? -2.723 -16.750 3.276 1.00 96.44 109 VAL A O 1
ATOM 800 N N . LEU A 1 110 ? -4.718 -15.746 3.022 1.00 96.62 110 LEU A N 1
ATOM 801 C CA . LEU A 1 110 ? -4.629 -14.937 4.233 1.00 96.62 110 LEU A CA 1
ATOM 802 C C . LEU A 1 110 ? -4.942 -15.769 5.477 1.00 96.62 110 LEU A C 1
ATOM 804 O O . LEU A 1 110 ? -5.657 -16.770 5.418 1.00 96.62 110 LEU A O 1
ATOM 808 N N . GLN A 1 111 ? -4.465 -15.317 6.634 1.00 95.50 111 GLN A N 1
ATOM 809 C CA . GLN A 1 111 ? -4.855 -15.911 7.912 1.00 95.50 111 GLN A CA 1
ATOM 810 C C . GLN A 1 111 ? -6.347 -15.665 8.212 1.00 95.50 111 GLN A C 1
ATOM 812 O O . GLN A 1 111 ? -6.887 -14.641 7.788 1.00 95.50 111 GLN A O 1
ATOM 817 N N . PRO A 1 112 ? -7.025 -16.547 8.975 1.00 95.25 112 PRO A N 1
ATOM 818 C CA . PRO A 1 112 ? -8.469 -16.444 9.215 1.00 95.25 112 PRO A CA 1
ATOM 819 C C . PRO A 1 112 ? -8.947 -15.104 9.789 1.00 95.25 112 PRO A C 1
ATOM 821 O O . PRO A 1 112 ? -10.070 -14.689 9.513 1.00 95.25 112 PRO A O 1
ATOM 824 N N . GLU A 1 113 ? -8.125 -14.427 10.592 1.00 94.69 113 GLU A N 1
ATOM 825 C CA . GLU A 1 113 ? -8.451 -13.104 11.141 1.00 94.69 113 GLU A CA 1
ATOM 826 C C . GLU A 1 113 ? -8.465 -12.031 10.048 1.00 94.69 113 GLU A C 1
ATOM 828 O O . GLU A 1 113 ? -9.439 -11.289 9.922 1.00 94.69 113 GLU A O 1
ATOM 833 N N . LEU A 1 114 ? -7.448 -12.026 9.183 1.00 96.25 114 LEU A N 1
ATOM 834 C CA . LEU A 1 114 ? -7.366 -11.124 8.037 1.00 96.25 114 LEU A CA 1
ATOM 835 C C . LEU A 1 114 ? -8.477 -11.396 7.021 1.00 96.25 114 LEU A C 1
ATOM 837 O O . LEU A 1 114 ? -9.077 -10.455 6.516 1.00 96.25 114 LEU A O 1
ATOM 841 N N . GLN A 1 115 ? -8.828 -12.661 6.771 1.00 96.44 115 GLN A N 1
ATOM 842 C CA . GL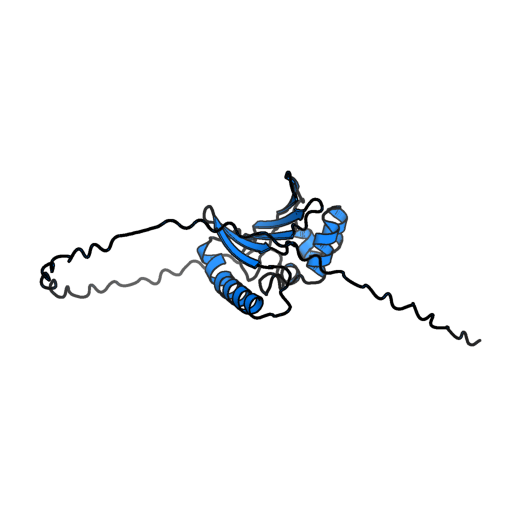N A 1 115 ? -9.930 -13.011 5.863 1.00 96.44 115 GLN A CA 1
ATOM 843 C C . GLN A 1 115 ? -11.253 -12.328 6.239 1.00 96.44 115 GLN A C 1
ATOM 845 O O . GLN A 1 115 ? -12.025 -11.973 5.354 1.00 96.44 115 GLN A O 1
ATOM 850 N N . LYS A 1 116 ? -11.513 -12.133 7.538 1.00 95.69 116 LYS A N 1
ATOM 851 C CA . LYS A 1 116 ? -12.717 -11.448 8.036 1.00 95.69 116 LYS A CA 1
ATOM 852 C C . LYS A 1 116 ? -12.627 -9.926 7.918 1.00 95.69 116 LYS A C 1
ATOM 854 O O . LYS A 1 116 ? -13.660 -9.270 7.845 1.00 95.69 116 LYS A O 1
ATOM 859 N N . ALA A 1 117 ? -11.412 -9.382 7.932 1.00 95.75 117 ALA A N 1
ATOM 860 C CA . ALA A 1 117 ? -11.151 -7.952 7.824 1.00 95.75 117 ALA A CA 1
ATOM 861 C C . ALA A 1 117 ? -11.146 -7.448 6.375 1.00 95.75 117 ALA A C 1
ATOM 863 O O . ALA A 1 117 ? -11.338 -6.255 6.145 1.00 95.75 117 ALA A O 1
ATOM 864 N N . ILE A 1 118 ? -10.924 -8.331 5.400 1.00 96.12 118 ILE A N 1
ATOM 865 C CA . ILE A 1 118 ? -10.923 -7.985 3.978 1.00 96.12 118 ILE A CA 1
ATOM 866 C C . ILE A 1 118 ? -12.356 -7.893 3.434 1.00 96.12 118 ILE A C 1
ATOM 868 O O . ILE A 1 118 ? -13.156 -8.820 3.550 1.00 96.12 118 ILE A O 1
ATOM 872 N N . GLY A 1 119 ? -12.667 -6.765 2.796 1.00 95.44 119 GLY A N 1
ATOM 873 C CA . GLY A 1 119 ? -13.905 -6.543 2.058 1.00 95.44 119 GLY A CA 1
ATOM 874 C C . GLY A 1 119 ? -13.894 -7.138 0.646 1.00 95.44 119 GLY A C 1
ATOM 875 O O . GLY A 1 119 ? -12.968 -7.830 0.221 1.00 95.44 119 GLY A O 1
ATOM 876 N N . ALA A 1 120 ? -14.948 -6.854 -0.121 1.00 96.88 120 ALA A N 1
ATOM 877 C CA . ALA A 1 120 ? -15.030 -7.287 -1.512 1.00 96.88 120 ALA A CA 1
ATOM 878 C C . ALA A 1 120 ? -13.966 -6.584 -2.374 1.00 96.88 120 ALA A C 1
ATOM 880 O O . ALA A 1 120 ? -13.888 -5.357 -2.390 1.00 96.88 120 ALA A O 1
ATOM 881 N N . ILE A 1 121 ? -13.181 -7.368 -3.117 1.00 97.75 121 ILE A N 1
ATOM 882 C CA . ILE A 1 121 ? -12.167 -6.854 -4.044 1.00 97.75 121 ILE A CA 1
ATOM 883 C C . ILE A 1 121 ? -12.863 -6.294 -5.286 1.00 97.75 121 ILE A C 1
ATOM 885 O O . ILE A 1 121 ? -13.563 -7.026 -5.990 1.00 97.75 121 ILE A O 1
ATOM 889 N N . SER A 1 122 ? -12.645 -5.013 -5.575 1.00 97.75 122 SER A N 1
ATOM 890 C CA . SER A 1 122 ? -13.083 -4.372 -6.818 1.00 97.75 122 SER A CA 1
ATOM 891 C C . SER A 1 122 ? -11.919 -4.220 -7.789 1.00 97.75 122 SER A C 1
ATOM 893 O O . SER A 1 122 ? -10.788 -3.985 -7.366 1.00 97.75 122 SER A O 1
ATOM 895 N N . VAL A 1 123 ? -12.199 -4.316 -9.089 1.00 97.88 123 VAL A N 1
ATOM 896 C CA . VAL A 1 123 ? -11.190 -4.166 -10.143 1.00 97.88 123 VAL A CA 1
ATOM 897 C C . VAL A 1 123 ? -11.622 -3.072 -11.106 1.00 97.88 123 VAL A C 1
ATOM 899 O O . VAL A 1 123 ? -12.704 -3.152 -11.686 1.00 97.88 123 VAL A O 1
ATOM 902 N N . THR A 1 124 ? -10.755 -2.086 -11.299 1.00 98.06 124 THR A N 1
ATOM 903 C CA . THR A 1 124 ? -10.921 -1.028 -12.296 1.00 98.06 124 THR A CA 1
ATOM 904 C C . THR A 1 124 ? -9.869 -1.212 -13.377 1.00 98.06 124 THR A C 1
ATOM 906 O O . THR A 1 124 ? -8.668 -1.212 -13.101 1.00 98.06 124 THR A O 1
ATOM 909 N N . ASP A 1 125 ? -10.315 -1.388 -14.615 1.00 98.00 125 ASP A N 1
ATOM 910 C CA . ASP A 1 125 ? -9.429 -1.532 -15.766 1.00 98.00 125 ASP A CA 1
ATOM 911 C C . ASP A 1 125 ? -9.033 -0.137 -16.274 1.00 98.00 125 ASP A C 1
ATOM 913 O O . ASP A 1 125 ? -9.893 0.682 -16.590 1.00 98.00 125 ASP A O 1
ATOM 917 N N . GLN A 1 126 ? -7.731 0.142 -16.310 1.00 97.50 126 GLN A N 1
ATOM 918 C CA . GLN A 1 126 ? -7.144 1.355 -16.883 1.00 97.50 126 GLN A CA 1
ATOM 919 C C . GLN A 1 126 ? -6.447 0.997 -18.203 1.00 97.50 126 GLN A C 1
ATOM 921 O O . GLN A 1 126 ? -6.200 -0.187 -18.445 1.00 97.50 126 GLN A O 1
ATOM 926 N N . PRO A 1 127 ? -6.110 1.962 -19.079 1.00 97.56 127 PRO A N 1
ATOM 927 C CA . PRO A 1 127 ? -5.444 1.657 -20.347 1.00 97.56 127 PRO A CA 1
ATOM 928 C C . PRO A 1 127 ? -4.202 0.765 -20.182 1.00 97.56 127 PRO A C 1
ATOM 930 O O . PRO A 1 127 ? -4.119 -0.278 -20.830 1.00 97.56 127 PRO A O 1
ATOM 933 N N . ASP A 1 128 ? -3.329 1.095 -19.226 1.00 97.31 128 ASP A N 1
ATOM 934 C CA . ASP A 1 128 ? -2.005 0.471 -19.086 1.00 97.31 128 ASP A CA 1
ATOM 935 C C . ASP A 1 128 ? -1.896 -0.552 -17.944 1.00 97.31 128 ASP A C 1
ATOM 937 O O . ASP A 1 128 ? -0.969 -1.362 -17.906 1.00 97.31 128 ASP A O 1
ATOM 941 N N . PHE A 1 129 ? -2.845 -0.546 -17.008 1.00 97.69 129 PHE A N 1
ATOM 942 C CA . PHE A 1 129 ? -2.812 -1.392 -15.816 1.00 97.69 129 PHE A CA 1
ATOM 943 C C . PHE A 1 129 ? -4.222 -1.734 -15.319 1.00 97.69 129 PHE A C 1
ATOM 945 O O . PHE A 1 129 ? -5.225 -1.188 -15.775 1.00 97.69 129 PHE A O 1
ATOM 952 N N . ARG A 1 130 ? -4.318 -2.667 -14.375 1.00 97.94 130 ARG A N 1
ATOM 953 C CA . ARG A 1 130 ? -5.532 -2.949 -13.603 1.00 97.94 130 ARG A CA 1
ATOM 954 C C . ARG A 1 130 ? -5.322 -2.500 -12.174 1.00 97.94 130 ARG A C 1
ATOM 956 O O . ARG A 1 130 ? -4.322 -2.873 -11.568 1.00 97.94 130 ARG A O 1
ATOM 963 N N . MET A 1 131 ? -6.270 -1.736 -11.648 1.00 98.31 131 MET A N 1
ATOM 964 C CA . MET A 1 131 ? -6.293 -1.360 -10.244 1.00 98.31 131 MET A CA 1
ATOM 965 C C . MET A 1 131 ? -7.191 -2.324 -9.476 1.00 98.31 131 MET A C 1
ATOM 967 O O . MET A 1 131 ? -8.394 -2.375 -9.726 1.00 98.31 131 MET A O 1
ATOM 971 N N . TYR A 1 132 ? -6.619 -3.071 -8.542 1.00 98.38 132 TYR A N 1
ATOM 972 C CA . TYR A 1 132 ? -7.358 -3.857 -7.560 1.00 98.38 132 TYR A CA 1
ATOM 973 C C . TYR A 1 132 ? -7.487 -3.017 -6.299 1.00 98.38 132 TYR A C 1
ATOM 975 O O . TYR A 1 132 ? -6.471 -2.609 -5.749 1.00 98.38 132 TYR A O 1
ATOM 983 N N . SER A 1 133 ? -8.705 -2.769 -5.832 1.00 98.44 133 SER A N 1
ATOM 984 C CA . SER A 1 133 ? -8.956 -2.054 -4.579 1.00 98.44 133 SER A CA 1
ATOM 985 C C . SER A 1 133 ? -9.594 -3.008 -3.580 1.00 98.44 133 SER A C 1
ATOM 987 O O . SER A 1 133 ? -10.598 -3.659 -3.877 1.00 98.44 133 SER A O 1
ATOM 989 N N . ILE A 1 134 ? -8.980 -3.111 -2.406 1.00 98.25 134 ILE A N 1
ATOM 990 C CA . ILE A 1 134 ? -9.345 -4.042 -1.348 1.00 98.25 134 ILE A CA 1
ATOM 991 C C . ILE A 1 134 ? -9.670 -3.220 -0.098 1.00 98.25 134 ILE A C 1
ATOM 993 O O . ILE A 1 134 ? -8.748 -2.787 0.597 1.00 98.25 134 ILE A O 1
ATOM 997 N N . PRO A 1 135 ? -10.957 -2.973 0.201 1.00 98.25 135 PRO A N 1
ATOM 998 C CA . PRO A 1 135 ? -11.357 -2.377 1.470 1.00 98.25 135 PRO A CA 1
ATOM 999 C C . PRO A 1 135 ? -10.907 -3.272 2.624 1.00 98.25 135 PRO A C 1
ATOM 1001 O O . PRO A 1 135 ? -11.033 -4.495 2.532 1.00 98.25 135 PRO A O 1
ATOM 1004 N N . VAL A 1 136 ? -10.405 -2.681 3.705 1.00 97.62 136 VAL A N 1
ATOM 1005 C CA . VAL A 1 136 ? -9.943 -3.433 4.880 1.00 97.62 136 VAL A CA 1
ATOM 1006 C C . VAL A 1 136 ? -10.500 -2.827 6.164 1.00 97.62 136 VAL A C 1
ATOM 1008 O O . VAL A 1 136 ? -10.716 -1.624 6.247 1.00 97.62 136 VAL A O 1
ATOM 1011 N N . GLN A 1 137 ? -10.749 -3.668 7.163 1.00 97.00 137 GLN A N 1
ATOM 1012 C CA . GLN A 1 137 ? -11.139 -3.266 8.516 1.00 97.00 137 GLN A CA 1
ATOM 1013 C C . GLN A 1 137 ? -10.022 -3.647 9.485 1.00 97.00 137 GLN A C 1
ATOM 1015 O O . GLN A 1 137 ? -10.017 -4.731 10.076 1.00 97.00 137 GLN A O 1
ATOM 1020 N N . GLY A 1 138 ? -9.033 -2.771 9.611 1.00 96.56 138 GLY A N 1
ATOM 1021 C CA . GLY A 1 138 ? -7.853 -3.054 10.411 1.00 96.56 138 GLY A CA 1
ATOM 1022 C C . GLY A 1 138 ? -6.951 -1.851 10.600 1.00 96.56 138 GLY A C 1
ATOM 1023 O O . GLY A 1 138 ? -7.218 -0.759 10.095 1.00 96.56 138 GLY A O 1
ATOM 1024 N N . ALA A 1 139 ? -5.873 -2.075 11.336 1.00 97.62 139 ALA A N 1
ATOM 1025 C CA . ALA A 1 139 ? -4.844 -1.082 11.583 1.00 97.62 139 ALA A CA 1
ATOM 1026 C C . ALA A 1 139 ? -3.470 -1.629 11.207 1.00 97.62 139 ALA A C 1
ATOM 1028 O O . ALA A 1 139 ? -3.227 -2.831 11.292 1.00 97.62 139 ALA A O 1
ATOM 1029 N N . TRP A 1 140 ? -2.563 -0.735 10.835 1.00 97.81 140 TRP A N 1
ATOM 1030 C CA . TRP A 1 140 ? -1.154 -1.036 10.610 1.00 97.81 140 TRP A CA 1
ATOM 1031 C C . TRP A 1 140 ? -0.316 -0.017 11.375 1.00 97.81 140 TRP A C 1
ATOM 1033 O O . TRP A 1 140 ? -0.554 1.182 11.251 1.00 97.81 140 TRP A O 1
ATOM 1043 N N . HIS A 1 141 ? 0.595 -0.484 12.235 1.00 96.19 141 HIS A N 1
ATOM 1044 C CA . HIS A 1 141 ? 1.256 0.365 13.239 1.00 96.19 141 HIS A CA 1
ATOM 1045 C C . HIS A 1 141 ? 0.262 1.214 14.052 1.00 96.19 141 HIS A C 1
ATOM 1047 O O . HIS A 1 141 ? 0.498 2.389 14.304 1.00 96.19 141 HIS A O 1
ATOM 1053 N N . GLN A 1 142 ? -0.874 0.617 14.439 1.00 95.56 142 GLN A N 1
ATOM 1054 C CA . GLN A 1 142 ? -1.978 1.281 15.153 1.00 95.56 142 GLN A CA 1
ATOM 1055 C C . GLN A 1 142 ? -2.710 2.380 14.361 1.00 95.56 142 GLN A C 1
ATOM 1057 O O . GLN A 1 142 ? -3.648 2.969 14.886 1.00 95.56 142 GLN A O 1
ATOM 1062 N N . VAL A 1 143 ? -2.364 2.605 13.091 1.00 96.50 143 VAL A N 1
ATOM 1063 C CA . VAL A 1 143 ? -3.057 3.555 12.215 1.00 96.50 143 VAL A CA 1
ATOM 1064 C C . VAL A 1 143 ? -4.152 2.827 11.433 1.00 96.50 143 VAL A C 1
ATOM 1066 O O . VAL A 1 143 ? -3.836 1.882 10.703 1.00 96.50 143 VAL A O 1
ATOM 1069 N N . PRO A 1 144 ? -5.428 3.241 11.539 1.00 97.25 144 PRO A N 1
ATOM 1070 C CA . PRO A 1 144 ? -6.511 2.695 10.728 1.00 97.25 144 PRO A CA 1
ATOM 1071 C C . PRO A 1 144 ? -6.201 2.737 9.227 1.00 97.25 144 PRO A C 1
ATOM 1073 O O . PRO A 1 144 ? -5.865 3.789 8.674 1.00 97.25 144 PRO A O 1
ATOM 1076 N N . VAL A 1 145 ? -6.363 1.600 8.552 1.00 97.94 145 VAL A N 1
ATOM 1077 C CA . VAL A 1 145 ? -6.216 1.482 7.097 1.00 97.94 145 VAL A CA 1
ATOM 1078 C C . VAL A 1 145 ? -7.600 1.390 6.474 1.00 97.94 145 VAL A C 1
ATOM 1080 O O . VAL A 1 145 ? -8.416 0.567 6.877 1.00 97.94 145 VAL A O 1
ATOM 1083 N N . LYS A 1 146 ? -7.858 2.224 5.467 1.00 97.44 146 LYS A N 1
ATOM 1084 C CA . LYS A 1 146 ? -9.120 2.236 4.724 1.00 97.44 146 LYS A CA 1
ATOM 1085 C C . LYS A 1 146 ? -9.139 1.159 3.644 1.00 97.44 146 LYS A C 1
ATOM 1087 O O . LYS A 1 146 ? -10.120 0.434 3.482 1.00 97.44 146 LYS A O 1
ATOM 1092 N N . GLN A 1 147 ? -8.069 1.095 2.854 1.00 98.25 147 GLN A N 1
ATOM 1093 C CA . GLN A 1 147 ? -7.955 0.153 1.745 1.00 98.25 147 GLN A CA 1
ATOM 1094 C C . GLN A 1 147 ? -6.505 -0.080 1.330 1.00 98.25 147 GLN A C 1
ATOM 1096 O O . GLN A 1 147 ? -5.658 0.807 1.435 1.00 98.25 147 GLN A O 1
ATOM 1101 N N . ILE A 1 148 ? -6.264 -1.265 0.779 1.00 98.50 148 ILE A N 1
ATOM 1102 C CA . ILE A 1 148 ? -5.028 -1.636 0.093 1.00 98.50 148 ILE A CA 1
ATOM 1103 C C . ILE A 1 148 ? -5.333 -1.676 -1.404 1.00 98.50 148 ILE A C 1
ATOM 1105 O O . ILE A 1 148 ? -6.383 -2.178 -1.808 1.00 98.50 148 ILE A O 1
ATOM 1109 N N . GLN A 1 149 ? -4.448 -1.135 -2.235 1.00 98.44 149 GLN A N 1
ATOM 1110 C CA . GLN A 1 149 ? -4.613 -1.127 -3.684 1.00 98.44 149 GLN A CA 1
ATOM 1111 C C . GLN A 1 149 ? -3.381 -1.680 -4.389 1.00 98.44 149 GLN A C 1
ATOM 1113 O O . GLN A 1 149 ? -2.260 -1.409 -3.971 1.00 98.44 149 GLN A O 1
ATOM 1118 N N . PHE A 1 150 ? -3.603 -2.403 -5.485 1.00 98.38 150 PHE A N 1
ATOM 1119 C CA . PHE A 1 150 ? -2.545 -2.890 -6.366 1.00 98.38 150 PHE A CA 1
ATOM 1120 C C . PHE A 1 150 ? -2.787 -2.410 -7.793 1.00 98.38 150 PHE A C 1
ATOM 1122 O O . PHE A 1 150 ? -3.810 -2.745 -8.391 1.00 98.38 150 PHE A O 1
ATOM 1129 N N . GLY A 1 151 ? -1.839 -1.659 -8.347 1.00 98.00 151 GLY A N 1
ATOM 1130 C CA . GLY A 1 151 ? -1.765 -1.334 -9.766 1.00 98.00 151 GLY A CA 1
ATOM 1131 C C . GLY A 1 151 ? -0.872 -2.344 -10.476 1.00 98.00 151 GLY A C 1
ATOM 1132 O O . GLY A 1 151 ? 0.337 -2.333 -10.269 1.00 98.00 151 GLY A O 1
ATOM 1133 N N . LEU A 1 152 ? -1.458 -3.218 -11.297 1.00 97.31 152 LEU A N 1
ATOM 1134 C CA . LEU A 1 152 ? -0.728 -4.264 -12.021 1.00 97.31 152 LEU A CA 1
ATOM 1135 C C . LEU A 1 152 ? -0.779 -4.024 -13.530 1.00 97.31 152 LEU A C 1
ATOM 1137 O O . LEU A 1 152 ? -1.858 -3.994 -14.130 1.00 97.31 152 LEU A O 1
ATOM 1141 N N . GLY A 1 153 ? 0.391 -3.876 -14.137 1.00 96.44 153 GLY A N 1
ATOM 1142 C CA . GLY A 1 153 ? 0.586 -3.599 -15.551 1.00 96.44 153 GLY A CA 1
ATOM 1143 C C . GLY A 1 153 ? 0.063 -4.687 -16.481 1.00 96.44 153 GLY A C 1
ATOM 1144 O O . GLY A 1 153 ? 0.109 -5.882 -16.182 1.00 96.44 153 GLY A O 1
ATOM 1145 N N . LYS A 1 154 ? -0.394 -4.285 -17.668 1.00 96.44 154 LYS A N 1
ATOM 1146 C CA . LYS A 1 154 ? -0.851 -5.200 -18.728 1.00 96.44 154 LYS A CA 1
ATOM 1147 C C . LYS A 1 154 ? 0.314 -5.669 -19.610 1.00 96.44 154 LYS A C 1
ATOM 1149 O O . LYS A 1 154 ? 0.250 -5.590 -20.832 1.00 96.44 154 LYS A O 1
ATOM 1154 N N . GLY A 1 155 ? 1.381 -6.164 -18.981 1.00 94.38 155 GLY A N 1
ATOM 1155 C CA . GLY A 1 155 ? 2.598 -6.628 -19.664 1.00 94.38 155 GLY A CA 1
ATOM 1156 C C . GLY A 1 155 ? 3.676 -5.558 -19.869 1.00 94.38 155 GLY A C 1
ATOM 1157 O O . GLY A 1 155 ? 4.592 -5.771 -20.655 1.00 94.38 155 GLY A O 1
ATOM 1158 N N . ASN A 1 156 ? 3.578 -4.428 -19.169 1.00 93.62 156 ASN A N 1
ATOM 1159 C CA . ASN A 1 156 ? 4.494 -3.284 -19.247 1.00 93.62 156 ASN A CA 1
ATOM 1160 C C . ASN A 1 156 ? 5.278 -3.042 -17.944 1.00 93.62 156 ASN A C 1
ATOM 1162 O O . ASN A 1 156 ? 5.669 -1.914 -17.682 1.00 93.62 156 ASN A O 1
ATOM 1166 N N . GLY A 1 157 ? 5.431 -4.063 -17.097 1.00 93.94 157 GLY A N 1
ATOM 1167 C CA . GLY A 1 157 ? 6.257 -3.967 -15.889 1.00 93.94 157 GLY A CA 1
ATOM 1168 C C . GLY A 1 157 ? 5.661 -3.165 -14.727 1.00 93.94 157 GLY A C 1
ATOM 1169 O O . GLY A 1 157 ? 6.226 -3.229 -13.646 1.00 93.94 157 GLY A O 1
ATOM 1170 N N . ILE A 1 158 ? 4.522 -2.473 -14.892 1.00 95.44 158 ILE A N 1
ATOM 1171 C CA . ILE A 1 158 ? 3.922 -1.673 -13.808 1.00 95.44 158 ILE A CA 1
ATOM 1172 C C . ILE A 1 158 ? 3.554 -2.563 -12.615 1.00 95.44 158 ILE A C 1
ATOM 1174 O O . ILE A 1 158 ? 2.771 -3.510 -12.758 1.00 95.44 158 ILE A O 1
ATOM 1178 N N . HIS A 1 159 ? 4.060 -2.222 -11.433 1.00 96.00 159 HIS A N 1
ATOM 1179 C CA . HIS A 1 159 ? 3.714 -2.892 -10.186 1.00 96.00 159 HIS A CA 1
ATOM 1180 C C . HIS A 1 159 ? 3.734 -1.897 -9.028 1.00 96.00 159 HIS A C 1
ATOM 1182 O O . HIS A 1 159 ? 4.787 -1.534 -8.520 1.00 96.00 159 HIS A O 1
ATOM 1188 N N . VAL A 1 160 ? 2.548 -1.479 -8.592 1.00 97.56 160 VAL A N 1
ATOM 1189 C CA . VAL A 1 160 ? 2.394 -0.492 -7.521 1.00 97.56 160 VAL A CA 1
ATOM 1190 C C . VAL A 1 160 ? 1.513 -1.058 -6.418 1.00 97.56 160 VAL A C 1
ATOM 1192 O O . VAL A 1 160 ? 0.408 -1.524 -6.692 1.00 97.56 160 VAL A O 1
ATOM 1195 N N . LEU A 1 161 ? 1.960 -0.964 -5.171 1.00 98.25 161 LEU A N 1
ATOM 1196 C CA . LEU A 1 161 ? 1.148 -1.166 -3.972 1.00 98.25 161 LEU A CA 1
ATOM 1197 C C . LEU A 1 161 ? 0.873 0.191 -3.328 1.00 98.25 161 LEU A C 1
ATOM 1199 O O . LEU A 1 161 ? 1.772 1.012 -3.172 1.00 98.25 161 LEU A O 1
ATOM 1203 N N . MET A 1 162 ? -0.369 0.424 -2.920 1.00 98.50 162 MET A N 1
ATOM 1204 C CA . MET A 1 162 ? -0.750 1.610 -2.161 1.00 98.50 162 MET A CA 1
ATOM 1205 C C . MET A 1 162 ? -1.547 1.219 -0.925 1.00 98.50 162 MET A C 1
ATOM 1207 O O . MET A 1 162 ? -2.493 0.436 -1.010 1.00 98.50 162 MET A O 1
ATOM 1211 N N . VAL A 1 163 ? -1.219 1.828 0.208 1.00 98.56 163 VAL A N 1
ATOM 1212 C CA . VAL A 1 163 ? -1.961 1.699 1.463 1.00 98.56 163 VAL A CA 1
ATOM 1213 C C . VAL A 1 163 ? -2.579 3.053 1.777 1.00 98.56 163 VAL A C 1
ATOM 1215 O O . VAL A 1 163 ? -1.870 4.019 2.049 1.00 98.56 163 VAL A O 1
ATOM 1218 N N . GLU A 1 164 ? -3.905 3.152 1.685 1.00 98.31 164 GLU A N 1
ATOM 1219 C CA . GLU A 1 164 ? -4.644 4.370 2.025 1.00 98.31 164 GLU A CA 1
ATOM 1220 C C . GLU A 1 164 ? -5.119 4.291 3.474 1.00 98.31 164 GLU A C 1
ATOM 1222 O O . GLU A 1 164 ? -5.870 3.382 3.842 1.00 98.31 164 GLU A O 1
ATOM 1227 N N . PHE A 1 165 ? -4.701 5.258 4.285 1.00 98.12 165 PHE A N 1
ATOM 1228 C CA . PHE A 1 165 ? -5.077 5.334 5.691 1.00 98.12 165 PHE A CA 1
ATOM 1229 C C . PHE A 1 165 ? -6.455 5.983 5.853 1.00 98.12 165 PHE A C 1
ATOM 1231 O O . PHE A 1 165 ? -6.832 6.880 5.092 1.00 98.12 165 PHE A O 1
ATOM 1238 N N . ASP A 1 166 ? -7.217 5.520 6.844 1.00 96.88 166 ASP A N 1
ATOM 1239 C CA . ASP A 1 166 ? -8.463 6.180 7.255 1.00 96.88 166 ASP A CA 1
ATOM 1240 C C . ASP A 1 166 ? -8.241 7.218 8.364 1.00 96.88 166 ASP A C 1
ATOM 1242 O O . ASP A 1 166 ? -9.094 8.071 8.598 1.00 96.88 166 ASP A O 1
ATOM 1246 N N . ALA A 1 167 ? -7.070 7.180 9.007 1.00 95.12 167 ALA A N 1
ATOM 1247 C CA . ALA A 1 167 ? -6.628 8.188 9.961 1.00 95.12 167 ALA A CA 1
ATOM 1248 C C . ALA A 1 167 ? -6.444 9.571 9.318 1.00 95.12 167 ALA A C 1
ATOM 1250 O O . ALA A 1 167 ? -6.244 9.709 8.105 1.00 95.12 167 ALA A O 1
ATOM 1251 N N . ALA A 1 168 ? -6.430 10.608 10.157 1.00 95.00 168 ALA A N 1
ATOM 1252 C CA . ALA A 1 168 ? -6.066 11.945 9.714 1.00 95.00 168 ALA A CA 1
ATOM 1253 C C . ALA A 1 168 ? -4.617 11.958 9.194 1.00 95.00 168 ALA A C 1
ATOM 1255 O O . ALA A 1 168 ? -3.725 11.346 9.786 1.00 95.00 168 ALA A O 1
ATOM 1256 N N . ALA A 1 169 ? -4.353 12.698 8.111 1.00 96.62 169 ALA A N 1
ATOM 1257 C CA . ALA A 1 169 ? -3.016 12.768 7.519 1.00 96.62 169 ALA A CA 1
ATOM 1258 C C . ALA A 1 169 ? -1.877 13.072 8.520 1.00 96.62 169 ALA A C 1
ATOM 1260 O O . ALA A 1 169 ? -0.842 12.416 8.411 1.00 96.62 169 ALA A O 1
ATOM 1261 N N . PRO A 1 170 ? -2.018 13.993 9.502 1.00 96.38 170 PRO A N 1
ATOM 1262 C CA . PRO A 1 170 ? -0.958 14.250 10.480 1.00 96.38 170 PRO A CA 1
ATOM 1263 C C . PRO A 1 170 ? -0.608 13.037 11.352 1.00 96.38 170 PRO A C 1
ATOM 1265 O O . PRO A 1 170 ? 0.563 12.837 11.659 1.00 96.38 170 PRO A O 1
ATOM 1268 N N . GLU A 1 171 ? -1.599 12.221 11.716 1.00 95.50 171 GLU A N 1
ATOM 1269 C CA . GLU A 1 171 ? -1.418 11.028 12.552 1.00 95.50 171 GLU A CA 1
ATOM 1270 C C . GLU A 1 171 ? -0.643 9.946 11.795 1.00 95.50 171 GLU A C 1
ATOM 1272 O O . GLU A 1 171 ? 0.409 9.497 12.249 1.00 95.50 171 GLU A O 1
ATOM 1277 N N . ALA A 1 172 ? -1.097 9.603 10.586 1.00 97.25 172 ALA A N 1
ATOM 1278 C CA . ALA A 1 172 ? -0.388 8.657 9.729 1.00 97.25 172 ALA A CA 1
ATOM 1279 C C . ALA A 1 172 ? 1.026 9.159 9.388 1.00 97.25 172 ALA A C 1
ATOM 1281 O O . ALA A 1 172 ? 1.992 8.400 9.444 1.00 97.25 172 ALA A O 1
ATOM 1282 N N . LYS A 1 173 ? 1.176 10.457 9.091 1.00 97.69 173 LYS A N 1
ATOM 1283 C CA . LYS A 1 173 ? 2.475 11.063 8.784 1.00 97.69 173 LYS A CA 1
ATOM 1284 C C . LYS A 1 173 ? 3.453 10.966 9.951 1.00 97.69 173 LYS A C 1
ATOM 1286 O O . LYS A 1 173 ? 4.614 10.647 9.720 1.00 97.69 173 LYS A O 1
ATOM 1291 N N . ALA A 1 174 ? 3.005 11.204 11.182 1.00 97.81 174 ALA A N 1
ATOM 1292 C CA . ALA A 1 174 ? 3.866 11.125 12.361 1.00 97.81 174 ALA A CA 1
ATOM 1293 C C . ALA A 1 174 ? 4.517 9.740 12.529 1.00 97.81 174 ALA A C 1
ATOM 1295 O O . ALA A 1 174 ? 5.648 9.652 13.005 1.00 97.81 174 ALA A O 1
ATOM 1296 N N . ILE A 1 175 ? 3.826 8.679 12.105 1.00 97.38 175 ILE A N 1
ATOM 1297 C CA . ILE A 1 175 ? 4.295 7.294 12.210 1.00 97.38 175 ILE A CA 1
ATOM 1298 C C . ILE A 1 175 ? 5.093 6.877 10.970 1.00 97.38 175 ILE A C 1
ATOM 1300 O O . ILE A 1 175 ? 6.200 6.356 11.098 1.00 97.38 175 ILE A O 1
ATOM 1304 N N . PHE A 1 176 ? 4.559 7.116 9.771 1.00 98.00 176 PHE A N 1
ATOM 1305 C CA . PHE A 1 176 ? 5.113 6.553 8.538 1.00 98.00 176 PHE A CA 1
ATOM 1306 C C . PHE A 1 176 ? 6.174 7.423 7.863 1.00 98.00 176 PHE A C 1
ATOM 1308 O O . PHE A 1 176 ? 7.035 6.876 7.182 1.00 98.00 176 PHE A O 1
ATOM 1315 N N . GLU A 1 177 ? 6.177 8.747 8.050 1.00 97.75 177 GLU A N 1
ATOM 1316 C CA . GLU A 1 177 ? 7.181 9.613 7.411 1.00 97.75 177 GLU A CA 1
ATOM 1317 C C . GLU A 1 177 ? 8.618 9.219 7.803 1.00 97.75 177 GLU A C 1
ATOM 1319 O O . GLU A 1 177 ? 9.430 9.023 6.899 1.00 97.75 177 GLU A O 1
ATOM 1324 N N . PRO A 1 178 ? 8.969 9.010 9.092 1.00 98.06 178 PRO A N 1
ATOM 1325 C CA . PRO A 1 178 ? 10.328 8.599 9.452 1.00 98.06 178 PRO A CA 1
ATOM 1326 C C . PRO A 1 178 ? 10.731 7.241 8.858 1.00 98.06 178 PRO A C 1
ATOM 1328 O O . PRO A 1 178 ? 11.897 7.051 8.511 1.00 98.06 178 PRO A O 1
ATOM 1331 N N . LEU A 1 179 ? 9.777 6.310 8.730 1.00 97.38 179 LEU A N 1
ATOM 1332 C CA . LEU A 1 179 ? 9.999 4.980 8.153 1.00 97.38 179 LEU A CA 1
ATOM 1333 C C . LEU A 1 179 ? 10.260 5.081 6.647 1.00 97.38 179 LEU A C 1
ATOM 1335 O O . LEU A 1 179 ? 11.258 4.559 6.161 1.00 97.38 179 LEU A O 1
ATOM 1339 N N . VAL A 1 180 ? 9.441 5.853 5.929 1.00 97.06 180 VAL A N 1
ATOM 1340 C CA . VAL A 1 180 ? 9.607 6.100 4.491 1.00 97.06 180 VAL A CA 1
ATOM 1341 C C . VAL A 1 180 ? 10.915 6.837 4.195 1.00 97.06 180 VAL A C 1
ATOM 1343 O O . VAL A 1 180 ? 11.625 6.465 3.265 1.00 97.06 180 VAL A O 1
ATOM 1346 N N . GLN A 1 181 ? 11.287 7.844 4.991 1.00 97.31 181 GLN A N 1
ATOM 1347 C CA . GLN A 1 181 ? 12.566 8.544 4.815 1.00 97.31 181 GLN A CA 1
ATOM 1348 C C . GLN A 1 181 ? 13.765 7.610 5.017 1.00 97.31 181 GLN A C 1
ATOM 1350 O O . GLN A 1 181 ? 14.739 7.684 4.266 1.00 97.31 181 GLN A O 1
ATOM 1355 N N . ARG A 1 182 ? 13.685 6.696 5.994 1.00 97.38 182 ARG A N 1
ATOM 1356 C CA . ARG A 1 182 ? 14.702 5.657 6.181 1.00 97.38 182 ARG A CA 1
ATOM 1357 C C . ARG A 1 182 ? 14.738 4.689 5.001 1.00 97.38 182 ARG A C 1
ATOM 1359 O O . ARG A 1 182 ? 15.810 4.475 4.453 1.00 97.38 182 ARG A O 1
ATOM 1366 N N . SER A 1 183 ? 13.582 4.195 4.562 1.00 96.00 183 SER A N 1
ATOM 1367 C CA . SER A 1 183 ? 13.455 3.320 3.391 1.00 96.00 183 SER A CA 1
ATOM 1368 C C . SER A 1 183 ? 14.121 3.917 2.153 1.00 96.00 183 SER A C 1
ATOM 1370 O O . SER A 1 183 ? 14.952 3.267 1.526 1.00 96.00 183 SER A O 1
ATOM 1372 N N . LYS A 1 184 ? 13.834 5.190 1.848 1.00 95.06 184 LYS A N 1
ATOM 1373 C CA . LYS A 1 184 ? 14.446 5.917 0.727 1.00 95.06 184 LYS A CA 1
ATOM 1374 C C . LYS A 1 184 ? 15.964 5.976 0.831 1.00 95.06 184 LYS A C 1
ATOM 1376 O O . LYS A 1 184 ? 16.654 5.764 -0.163 1.00 95.06 184 LYS A O 1
ATOM 1381 N N . LEU A 1 185 ? 16.485 6.276 2.020 1.00 95.69 185 LEU A N 1
ATOM 1382 C CA . LEU A 1 185 ? 17.925 6.311 2.251 1.00 95.69 185 LEU A CA 1
ATOM 1383 C C . LEU A 1 185 ? 18.544 4.922 2.063 1.00 95.69 185 LEU A C 1
ATOM 1385 O O . LEU A 1 185 ? 19.576 4.802 1.407 1.00 95.69 185 LEU A O 1
ATOM 1389 N N . ASP A 1 186 ? 17.919 3.880 2.603 1.00 95.00 186 ASP A N 1
ATOM 1390 C CA . ASP A 1 186 ? 18.425 2.514 2.498 1.00 95.00 186 ASP A CA 1
ATOM 1391 C C . ASP A 1 186 ? 18.385 2.022 1.039 1.00 95.00 186 ASP A C 1
ATOM 1393 O O . ASP A 1 186 ? 19.362 1.452 0.565 1.00 95.00 186 ASP A O 1
ATOM 1397 N N . MET A 1 187 ? 17.309 2.310 0.299 1.00 92.75 187 MET A N 1
ATOM 1398 C CA . MET A 1 187 ? 17.169 2.030 -1.138 1.00 92.75 187 MET A CA 1
ATOM 1399 C C . MET A 1 187 ? 18.209 2.759 -1.993 1.00 92.75 187 MET A C 1
ATOM 1401 O O . MET A 1 187 ? 18.733 2.180 -2.941 1.00 92.75 187 MET A O 1
ATOM 1405 N N . ALA A 1 188 ? 18.513 4.022 -1.679 1.00 91.38 188 ALA A N 1
ATOM 1406 C CA . ALA A 1 188 ? 19.528 4.800 -2.393 1.00 91.38 188 ALA A CA 1
ATOM 1407 C C . ALA A 1 188 ? 20.955 4.278 -2.146 1.00 91.38 188 ALA A C 1
ATOM 1409 O O . ALA A 1 188 ? 21.850 4.509 -2.959 1.00 91.38 188 ALA A O 1
ATOM 1410 N N . ASN A 1 189 ? 21.165 3.585 -1.023 1.00 92.81 189 ASN A N 1
ATOM 1411 C CA . ASN A 1 189 ? 22.450 3.009 -0.639 1.00 92.81 189 ASN A CA 1
ATOM 1412 C C . ASN A 1 189 ? 22.579 1.514 -0.979 1.00 92.81 189 ASN A C 1
ATOM 1414 O O . ASN A 1 189 ? 23.673 0.967 -0.830 1.00 92.81 189 ASN A O 1
ATOM 1418 N N . ASP A 1 190 ? 21.508 0.844 -1.416 1.00 90.56 190 ASP A N 1
ATOM 1419 C CA . ASP A 1 190 ? 21.550 -0.568 -1.795 1.00 90.56 190 ASP A CA 1
ATOM 1420 C C . ASP A 1 190 ? 22.037 -0.728 -3.247 1.00 90.56 190 ASP A C 1
ATOM 1422 O O . ASP A 1 190 ? 21.312 -0.389 -4.185 1.00 90.56 190 ASP A O 1
ATOM 1426 N N . PRO A 1 191 ? 23.238 -1.294 -3.480 1.00 88.69 191 PRO A N 1
ATOM 1427 C CA . PRO A 1 191 ? 23.750 -1.511 -4.832 1.00 88.69 191 PRO A CA 1
ATOM 1428 C C . PRO A 1 191 ? 22.921 -2.516 -5.649 1.00 88.69 191 PRO A C 1
ATOM 1430 O O . PRO A 1 191 ? 23.098 -2.594 -6.864 1.00 88.69 191 PRO A O 1
ATOM 1433 N N . ASN A 1 192 ? 22.048 -3.302 -5.009 1.00 86.38 192 ASN A N 1
ATOM 1434 C CA . ASN A 1 192 ? 21.166 -4.258 -5.676 1.00 86.38 192 ASN A CA 1
ATOM 1435 C C . ASN A 1 192 ? 19.781 -3.683 -5.988 1.00 86.38 192 ASN A C 1
ATOM 1437 O O . ASN A 1 192 ? 18.991 -4.368 -6.646 1.00 86.38 192 ASN A O 1
ATOM 1441 N N . ASN A 1 193 ? 19.492 -2.444 -5.574 1.00 81.06 193 ASN A N 1
ATOM 1442 C CA . ASN A 1 193 ? 18.257 -1.752 -5.922 1.00 81.06 193 ASN A CA 1
ATOM 1443 C C . ASN A 1 193 ? 18.284 -1.307 -7.394 1.00 81.06 193 ASN A C 1
ATOM 1445 O O . ASN A 1 193 ? 18.454 -0.143 -7.737 1.00 81.06 193 ASN A O 1
ATOM 1449 N N . THR A 1 194 ? 18.180 -2.292 -8.279 1.00 71.25 194 THR A N 1
ATOM 1450 C CA . THR A 1 194 ? 18.278 -2.151 -9.738 1.00 71.25 194 THR A CA 1
ATOM 1451 C C . THR A 1 194 ? 16.930 -1.889 -10.406 1.00 71.25 194 THR A C 1
ATOM 1453 O O . THR A 1 194 ? 16.893 -1.684 -11.615 1.00 71.25 194 THR A O 1
ATOM 1456 N N . LEU A 1 195 ? 15.836 -1.920 -9.639 1.00 67.69 195 LEU A N 1
ATOM 1457 C CA . LEU A 1 195 ? 14.461 -1.867 -10.142 1.00 67.69 195 LEU A CA 1
ATOM 1458 C C . LEU A 1 195 ? 13.811 -0.481 -10.011 1.00 67.69 195 LEU A C 1
ATOM 1460 O O . LEU A 1 195 ? 12.592 -0.413 -9.978 1.00 67.69 195 LEU A O 1
ATOM 1464 N N . ASP A 1 196 ? 14.595 0.597 -9.878 1.00 82.00 196 ASP A N 1
ATOM 1465 C CA . ASP A 1 196 ? 14.098 1.965 -9.619 1.00 82.00 196 ASP A CA 1
ATOM 1466 C C . ASP A 1 196 ? 12.987 2.010 -8.548 1.00 82.00 196 ASP A C 1
ATOM 1468 O O . ASP A 1 196 ? 12.095 2.858 -8.577 1.00 82.00 196 ASP A O 1
ATOM 1472 N N . ALA A 1 197 ? 13.041 1.077 -7.588 1.00 88.88 197 ALA A N 1
ATOM 1473 C CA . ALA A 1 197 ? 11.982 0.891 -6.619 1.00 88.88 197 ALA A CA 1
ATOM 1474 C C . ALA A 1 197 ? 11.920 2.102 -5.691 1.00 88.88 197 ALA A C 1
ATOM 1476 O O . ALA A 1 197 ? 12.952 2.566 -5.193 1.00 88.88 197 ALA A O 1
ATOM 1477 N N . THR A 1 198 ? 10.709 2.587 -5.420 1.00 92.50 198 THR A N 1
ATOM 1478 C CA . THR A 1 198 ? 10.497 3.734 -4.535 1.00 92.50 198 THR A CA 1
ATOM 1479 C C . THR A 1 198 ? 9.467 3.436 -3.459 1.00 92.50 198 THR A C 1
ATOM 1481 O O . THR A 1 198 ? 8.458 2.765 -3.684 1.00 92.50 198 THR A O 1
ATOM 1484 N N . THR A 1 199 ? 9.719 3.965 -2.262 1.00 95.25 199 THR A N 1
ATOM 1485 C CA . THR A 1 199 ? 8.716 4.090 -1.201 1.00 95.25 199 THR A CA 1
ATOM 1486 C C . THR A 1 199 ? 8.414 5.565 -0.988 1.00 95.25 199 THR A C 1
ATOM 1488 O O . THR A 1 199 ? 9.331 6.351 -0.760 1.00 95.25 199 THR A O 1
ATOM 1491 N N . ASP A 1 200 ? 7.141 5.945 -0.993 1.00 96.94 200 ASP A N 1
ATOM 1492 C CA . ASP A 1 200 ? 6.691 7.321 -0.806 1.00 96.94 200 ASP A CA 1
ATOM 1493 C C . ASP A 1 200 ? 5.503 7.410 0.154 1.00 96.94 200 ASP A C 1
ATOM 1495 O O . ASP A 1 200 ? 4.704 6.484 0.281 1.00 96.94 200 ASP A O 1
ATOM 1499 N N . LEU A 1 201 ? 5.364 8.559 0.817 1.00 97.88 201 LEU A N 1
ATOM 1500 C CA . LEU A 1 201 ? 4.170 8.924 1.572 1.00 97.88 201 LEU A CA 1
ATOM 1501 C C . LEU A 1 201 ? 3.562 10.168 0.926 1.00 97.88 201 LEU A C 1
ATOM 1503 O O . LEU A 1 201 ? 4.155 11.245 0.943 1.00 97.88 201 LEU A O 1
ATOM 1507 N N . VAL A 1 202 ? 2.375 10.018 0.349 1.00 97.69 202 VAL A N 1
ATOM 1508 C CA . VAL A 1 202 ? 1.656 11.087 -0.347 1.00 97.69 202 VAL A CA 1
ATOM 1509 C C . VAL A 1 202 ? 0.475 11.539 0.499 1.00 97.69 202 VAL A C 1
ATOM 1511 O O . VAL A 1 202 ? -0.286 10.717 1.010 1.00 97.69 202 VAL A O 1
ATOM 1514 N N . ILE A 1 203 ? 0.310 12.855 0.632 1.00 97.31 203 ILE A N 1
ATOM 1515 C CA . ILE A 1 203 ? -0.865 13.462 1.256 1.00 97.31 203 ILE A CA 1
ATOM 1516 C C . ILE A 1 203 ? -1.717 14.093 0.159 1.00 97.31 203 ILE A C 1
ATOM 1518 O O . ILE A 1 203 ? -1.273 15.031 -0.501 1.00 97.31 203 ILE A O 1
ATOM 1522 N N . ASP A 1 204 ? -2.937 13.597 -0.014 1.00 92.75 204 ASP A N 1
ATOM 1523 C CA . ASP A 1 204 ? -3.897 14.119 -0.985 1.00 92.75 204 ASP A CA 1
ATOM 1524 C C . ASP A 1 204 ? -5.300 14.157 -0.374 1.00 92.75 204 ASP A C 1
ATOM 1526 O O . ASP A 1 204 ? -5.712 13.239 0.337 1.00 92.75 204 ASP A O 1
ATOM 1530 N N . GLY A 1 205 ? -6.025 15.258 -0.585 1.00 91.19 205 GLY A N 1
ATOM 1531 C CA . GLY A 1 205 ? -7.371 15.443 -0.029 1.00 91.19 205 GLY A CA 1
ATOM 1532 C C . GLY A 1 205 ? -7.467 15.274 1.497 1.00 91.19 205 GLY A C 1
ATOM 1533 O O . GLY A 1 205 ? -8.493 14.821 1.999 1.00 91.19 205 GLY A O 1
ATOM 1534 N N . GLY A 1 206 ? -6.395 15.576 2.240 1.00 92.38 206 GLY A N 1
ATOM 1535 C CA . GLY A 1 206 ? -6.329 15.393 3.698 1.00 92.38 206 GLY A CA 1
ATOM 1536 C C . GLY A 1 206 ? -6.138 13.944 4.161 1.00 92.38 206 GLY A C 1
ATOM 1537 O O . GLY A 1 206 ? -6.146 13.690 5.366 1.00 92.38 206 GLY A O 1
ATOM 1538 N N . LYS A 1 207 ? -5.937 13.002 3.233 1.00 93.56 207 LYS A N 1
ATOM 1539 C CA . LYS A 1 207 ? -5.650 11.594 3.520 1.00 93.56 207 LYS A CA 1
ATOM 1540 C C . LYS A 1 207 ? -4.193 11.273 3.224 1.00 93.56 207 LYS A C 1
ATOM 1542 O O . LYS A 1 207 ? -3.618 11.784 2.266 1.00 93.56 207 LYS A O 1
ATOM 1547 N N . ALA A 1 208 ? -3.610 10.411 4.048 1.00 97.94 208 ALA A N 1
ATOM 1548 C CA . ALA A 1 208 ? -2.285 9.864 3.803 1.00 97.94 208 ALA A CA 1
ATOM 1549 C C . ALA A 1 208 ? -2.380 8.566 2.993 1.00 97.94 208 ALA A C 1
ATOM 1551 O O . ALA A 1 208 ? -3.272 7.739 3.209 1.00 97.94 208 ALA A O 1
ATOM 1552 N N . ARG A 1 209 ? -1.424 8.374 2.086 1.00 98.38 209 ARG A N 1
ATOM 1553 C CA . ARG A 1 209 ? -1.251 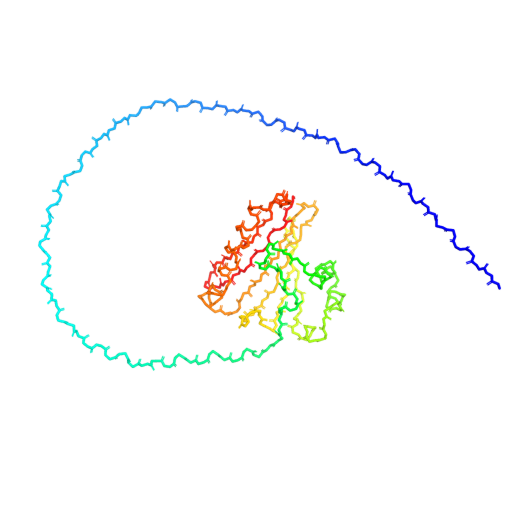7.150 1.311 1.00 98.38 209 ARG A CA 1
ATOM 1554 C C . ARG A 1 209 ? 0.225 6.790 1.246 1.00 98.38 209 ARG A C 1
ATOM 1556 O O . ARG A 1 209 ? 1.017 7.580 0.742 1.00 98.38 209 ARG A O 1
ATOM 1563 N N . LEU A 1 210 ? 0.581 5.604 1.728 1.00 98.38 210 LEU A N 1
ATOM 1564 C CA . LEU A 1 210 ? 1.906 5.033 1.496 1.00 98.38 210 LEU A CA 1
ATOM 1565 C C . LEU A 1 210 ? 1.901 4.332 0.135 1.00 98.38 210 LEU A C 1
ATOM 1567 O O . LEU A 1 210 ? 0.942 3.632 -0.190 1.00 98.38 210 LEU A O 1
ATOM 1571 N N . ILE A 1 211 ? 2.934 4.559 -0.668 1.00 98.19 211 ILE A N 1
ATOM 1572 C CA . ILE A 1 211 ? 3.080 4.041 -2.028 1.00 98.19 211 ILE A CA 1
ATOM 1573 C C . ILE A 1 211 ? 4.398 3.280 -2.117 1.00 98.19 211 ILE A C 1
ATOM 1575 O O . ILE A 1 211 ? 5.436 3.783 -1.698 1.00 98.19 211 ILE A O 1
ATOM 1579 N N . CYS A 1 212 ? 4.334 2.085 -2.687 1.00 97.69 212 CYS A N 1
ATOM 1580 C CA . CYS A 1 212 ? 5.472 1.257 -3.041 1.00 97.69 212 CYS A CA 1
ATOM 1581 C C . CYS A 1 212 ? 5.421 0.998 -4.543 1.00 97.69 212 CYS A C 1
ATOM 1583 O O . CYS A 1 212 ? 4.536 0.270 -5.000 1.00 97.69 212 CYS A O 1
ATOM 1585 N N . ASP A 1 213 ? 6.339 1.594 -5.296 1.00 96.31 213 ASP A N 1
ATOM 1586 C CA . ASP A 1 213 ? 6.483 1.376 -6.734 1.00 96.31 213 ASP A CA 1
ATOM 1587 C C . ASP A 1 213 ? 7.643 0.405 -6.987 1.00 96.31 213 ASP A C 1
ATOM 1589 O O . ASP A 1 213 ? 8.757 0.619 -6.512 1.00 96.31 213 ASP A O 1
ATOM 1593 N N . LEU A 1 214 ? 7.348 -0.696 -7.674 1.00 94.19 214 LEU A N 1
ATOM 1594 C CA . LEU A 1 214 ? 8.272 -1.765 -8.064 1.00 94.19 214 LEU A CA 1
ATOM 1595 C C . LEU A 1 214 ? 8.296 -1.940 -9.593 1.00 94.19 214 LEU A C 1
ATOM 1597 O O . LEU A 1 214 ? 8.584 -3.033 -10.090 1.00 94.19 214 LEU A O 1
ATOM 1601 N N . SER A 1 215 ? 7.889 -0.910 -10.336 1.00 91.81 215 SER A N 1
ATOM 1602 C CA . SER A 1 215 ? 7.782 -0.964 -11.793 1.00 91.81 215 SER A CA 1
ATOM 1603 C C . SER A 1 215 ? 9.154 -1.061 -12.472 1.00 91.81 215 SER A C 1
ATOM 1605 O O . SER A 1 215 ? 10.123 -0.481 -11.996 1.00 91.81 215 SER A O 1
ATOM 1607 N N . THR A 1 216 ? 9.231 -1.781 -13.598 1.00 87.81 216 THR A N 1
ATOM 1608 C CA . THR A 1 216 ? 10.481 -2.069 -14.342 1.00 87.81 216 THR A CA 1
ATOM 1609 C C . THR A 1 216 ? 10.422 -1.660 -15.802 1.00 87.81 216 THR A C 1
ATOM 1611 O O . THR A 1 216 ? 9.345 -1.898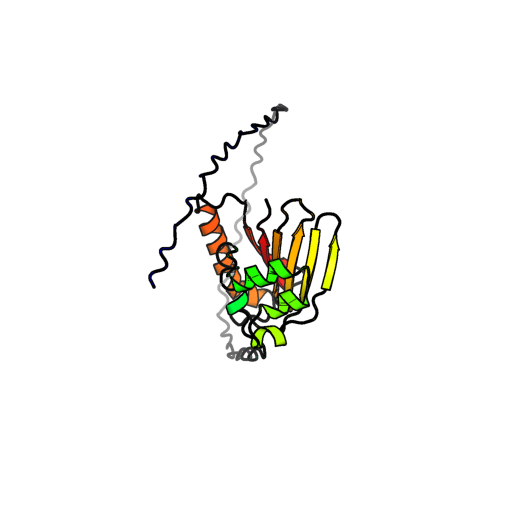 -16.401 1.00 87.81 216 THR A O 1
#

pLDDT: mean 81.89, std 20.04, range [41.19, 98.56]

Organism: NCBI:txid631362

Foldseek 3Di:
DDDDDDDDDDDDDDDDDDDDPDDDDDDDDDDDDDDDDDDDDDDDDDDDDDDDDDDDPDPPPPPVPPDDPQQPFDECCVQCPCCLALNDGDPLVVQLVVCLVPNVSSLVSDDPRQSVFWDDWDWDDDPFWIKIWIAGRHDYVSFAWGIWIWTGGPPQQWTKIKTKTPDFPVVCCVPRVVSQVVNQVVLVVDPPNPQPWHWDWDADPRIIMIMTTRGD